Protein AF-A0A929KFB2-F1 (afdb_monomer)

Mean predicted aligned error: 8.17 Å

Structure (mmCIF, N/CA/C/O backbone):
data_AF-A0A929KFB2-F1
#
_entry.id   AF-A0A929KFB2-F1
#
loop_
_atom_site.group_PDB
_atom_site.id
_atom_site.type_symbol
_atom_site.label_atom_id
_atom_site.label_alt_id
_atom_site.label_comp_id
_atom_site.label_asym_id
_atom_site.label_entity_id
_atom_site.label_seq_id
_atom_site.pdbx_PDB_ins_code
_atom_site.Cartn_x
_atom_site.Cartn_y
_atom_site.Cartn_z
_atom_site.occupancy
_atom_site.B_iso_or_equiv
_atom_site.auth_seq_id
_atom_site.auth_comp_id
_atom_site.auth_asym_id
_atom_site.auth_atom_id
_atom_site.pdbx_PDB_model_num
ATOM 1 N N . MET A 1 1 ? -6.377 60.561 -11.397 1.00 41.75 1 MET A N 1
ATOM 2 C CA . MET A 1 1 ? -5.308 59.711 -11.957 1.00 41.75 1 MET A CA 1
ATOM 3 C C . MET A 1 1 ? -5.293 58.424 -11.146 1.00 41.75 1 MET A C 1
ATOM 5 O O . MET A 1 1 ? -5.108 58.488 -9.940 1.00 41.75 1 MET A O 1
ATOM 9 N N . LYS A 1 2 ? -5.685 57.310 -11.772 1.00 38.91 2 LYS A N 1
ATOM 10 C CA . LYS A 1 2 ? -5.924 56.010 -11.130 1.00 38.91 2 LYS A CA 1
ATOM 11 C C . LYS A 1 2 ? -4.579 55.356 -10.798 1.00 38.91 2 LYS A C 1
ATOM 13 O O . LYS A 1 2 ? -3.850 55.002 -11.717 1.00 38.91 2 LYS A O 1
ATOM 18 N N . ILE A 1 3 ? -4.260 55.197 -9.516 1.00 52.31 3 ILE A N 1
ATOM 19 C CA . ILE A 1 3 ? -3.256 54.223 -9.079 1.00 52.31 3 ILE A CA 1
ATOM 20 C C . ILE A 1 3 ? -3.970 52.873 -9.079 1.00 52.31 3 ILE A C 1
ATOM 22 O O . ILE A 1 3 ? -4.853 52.621 -8.262 1.00 52.31 3 ILE A O 1
ATOM 26 N N . TYR A 1 4 ? -3.678 52.055 -10.086 1.00 49.62 4 TYR A N 1
ATOM 27 C CA . TYR A 1 4 ? -4.126 50.672 -10.113 1.00 49.62 4 TYR A CA 1
ATOM 28 C C . TYR A 1 4 ? -3.274 49.884 -9.117 1.00 49.62 4 TYR A C 1
ATOM 30 O O . TYR A 1 4 ? -2.050 49.847 -9.216 1.00 49.62 4 TYR A O 1
ATOM 38 N N . ILE A 1 5 ? -3.954 49.290 -8.141 1.00 53.59 5 ILE A N 1
ATOM 39 C CA . ILE A 1 5 ? -3.441 48.265 -7.237 1.00 53.59 5 ILE A CA 1
ATOM 40 C C . ILE A 1 5 ? -2.947 47.099 -8.105 1.00 53.59 5 ILE A C 1
ATOM 42 O O . ILE A 1 5 ? -3.749 46.446 -8.766 1.00 53.59 5 ILE A O 1
ATOM 46 N N . LEU A 1 6 ? -1.636 46.854 -8.121 1.00 48.31 6 LEU A N 1
ATOM 47 C CA . LEU A 1 6 ? -1.025 45.670 -8.726 1.00 48.31 6 LEU A CA 1
ATOM 48 C C . LEU A 1 6 ? -0.278 44.896 -7.635 1.00 48.31 6 LEU A C 1
ATOM 50 O O . LEU A 1 6 ? 0.945 44.900 -7.571 1.00 48.31 6 LEU A O 1
ATOM 54 N N . ILE A 1 7 ? -1.030 44.277 -6.730 1.00 55.97 7 ILE A N 1
ATOM 55 C CA . ILE A 1 7 ? -0.530 43.268 -5.790 1.00 55.97 7 ILE A CA 1
ATOM 56 C C . ILE A 1 7 ? -1.604 42.174 -5.747 1.00 55.97 7 ILE A C 1
ATOM 58 O O . ILE A 1 7 ? -2.783 42.507 -5.690 1.00 55.97 7 ILE A O 1
ATOM 62 N N . LEU A 1 8 ? -1.181 40.905 -5.760 1.00 50.59 8 LEU A N 1
ATOM 63 C CA . LEU A 1 8 ? -1.961 39.651 -5.813 1.00 50.59 8 LEU A CA 1
ATOM 64 C C . LEU A 1 8 ? -2.243 39.070 -7.207 1.00 50.59 8 LEU A C 1
ATOM 66 O O . LEU A 1 8 ? -3.376 39.071 -7.663 1.00 50.59 8 LEU A O 1
ATOM 70 N N . THR A 1 9 ? -1.229 38.459 -7.826 1.00 52.59 9 THR A N 1
ATOM 71 C CA . THR A 1 9 ? -1.375 37.194 -8.590 1.00 52.59 9 THR A CA 1
ATOM 72 C C . THR A 1 9 ? -0.027 36.454 -8.665 1.00 52.59 9 THR A C 1
ATOM 74 O O . THR A 1 9 ? 0.439 36.060 -9.724 1.00 52.59 9 THR A O 1
ATOM 77 N N . LEU A 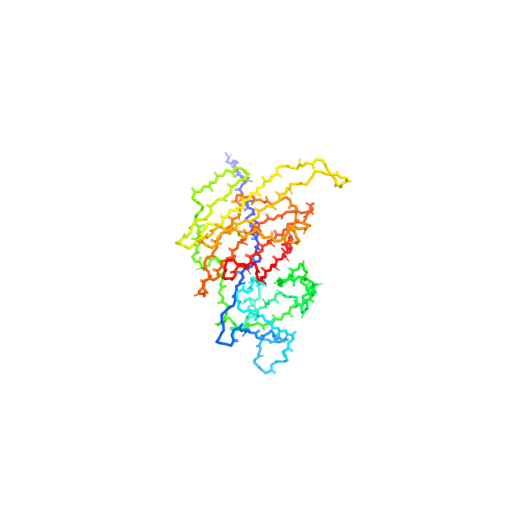1 10 ? 0.634 36.258 -7.522 1.00 49.53 10 LEU A N 1
ATOM 78 C CA . LEU A 1 10 ? 1.667 35.220 -7.377 1.00 49.53 10 LEU A CA 1
ATOM 79 C C . LEU A 1 10 ? 1.270 34.269 -6.243 1.00 49.53 10 LEU A C 1
ATOM 81 O O . LEU A 1 10 ? 2.034 33.978 -5.331 1.00 49.53 10 LEU A O 1
ATOM 85 N N . SER A 1 11 ? 0.038 33.766 -6.293 1.00 46.41 11 SER A N 1
ATOM 86 C CA . SER A 1 11 ? -0.235 32.450 -5.728 1.00 46.41 11 SER A CA 1
ATOM 87 C C . SER A 1 11 ? 0.325 31.442 -6.728 1.00 46.41 11 SER A C 1
ATOM 89 O O . SER A 1 11 ? -0.398 30.953 -7.597 1.00 46.41 11 SER A O 1
ATOM 91 N N . TRP A 1 12 ? 1.642 31.211 -6.655 1.00 42.84 12 TRP A N 1
ATOM 92 C CA . TRP A 1 12 ? 2.245 30.001 -7.198 1.00 42.84 12 TRP A CA 1
ATOM 93 C C . TRP A 1 12 ? 1.418 28.853 -6.633 1.00 42.84 12 TRP A C 1
ATOM 95 O O . TRP A 1 12 ? 1.440 28.587 -5.432 1.00 42.84 12 TRP A O 1
ATOM 105 N N . ILE A 1 13 ? 0.631 28.220 -7.495 1.00 47.56 13 ILE A N 1
ATOM 106 C CA . ILE A 1 13 ? 0.119 26.891 -7.223 1.00 47.56 13 ILE A CA 1
ATOM 107 C C . ILE A 1 13 ? 1.379 26.034 -7.219 1.00 47.56 13 ILE A C 1
ATOM 109 O O . ILE A 1 13 ? 1.842 25.593 -8.271 1.00 47.56 13 ILE A O 1
ATOM 113 N N . TYR A 1 14 ? 1.992 25.878 -6.045 1.00 42.22 14 TYR A N 1
ATOM 114 C CA . TYR A 1 14 ? 2.899 24.772 -5.809 1.00 42.22 14 TYR A CA 1
ATOM 115 C C . TYR A 1 14 ? 2.030 23.532 -5.970 1.00 42.22 14 TYR A C 1
ATOM 117 O O . TYR A 1 14 ? 1.299 23.132 -5.068 1.00 42.22 14 TYR A O 1
ATOM 125 N N . SER A 1 15 ? 2.022 23.002 -7.188 1.00 43.81 15 SER A N 1
ATOM 126 C CA . SER A 1 15 ? 1.509 21.672 -7.444 1.00 43.81 15 SER A CA 1
ATOM 127 C C . SER A 1 15 ? 2.578 20.773 -6.855 1.00 43.81 15 SER A C 1
ATOM 129 O O . SER A 1 15 ? 3.588 20.518 -7.506 1.00 43.81 15 SER A O 1
ATOM 131 N N . THR A 1 16 ? 2.435 20.398 -5.587 1.00 44.53 16 THR A N 1
ATOM 132 C CA . THR A 1 16 ? 3.240 19.319 -5.033 1.00 44.53 16 THR A CA 1
ATOM 133 C C . THR A 1 16 ? 2.935 18.095 -5.889 1.00 44.53 16 THR A C 1
ATOM 135 O O . THR A 1 16 ? 1.832 17.547 -5.877 1.00 44.53 16 THR A O 1
ATOM 138 N N . SER A 1 17 ? 3.879 17.746 -6.761 1.00 49.50 17 SER A N 1
ATOM 139 C CA . SER A 1 17 ? 3.777 16.563 -7.600 1.00 49.50 17 SER A CA 1
ATOM 140 C C . SER A 1 17 ? 4.057 15.366 -6.707 1.00 49.50 17 SER A C 1
ATOM 142 O O . SER A 1 17 ? 5.199 14.931 -6.584 1.00 49.50 17 SER A O 1
ATOM 144 N N . TYR A 1 18 ? 3.020 14.852 -6.054 1.00 55.78 18 TYR A N 1
ATOM 145 C CA . TYR A 1 18 ? 3.137 13.604 -5.315 1.00 55.78 18 TYR A CA 1
ATOM 146 C C . TYR A 1 18 ? 3.447 12.476 -6.289 1.00 55.78 18 TYR A C 1
ATOM 148 O O . TYR A 1 18 ? 2.884 12.394 -7.387 1.00 55.78 18 TYR A O 1
ATOM 156 N N . ALA A 1 19 ? 4.366 11.607 -5.887 1.00 64.19 19 ALA A N 1
ATOM 157 C CA . ALA A 1 19 ? 4.588 10.386 -6.624 1.00 64.19 19 ALA A CA 1
ATOM 158 C C . ALA A 1 19 ? 3.295 9.556 -6.610 1.00 64.19 19 ALA A C 1
ATOM 160 O O . ALA A 1 19 ? 2.561 9.537 -5.624 1.00 64.19 19 ALA A O 1
ATOM 161 N N . GLN A 1 20 ? 2.968 8.910 -7.727 1.00 85.19 20 GLN A N 1
ATOM 162 C CA . GLN A 1 20 ? 1.715 8.169 -7.819 1.00 85.19 20 GLN A CA 1
ATOM 163 C C . GLN A 1 20 ? 1.920 6.747 -7.302 1.00 85.19 20 GLN A C 1
ATOM 165 O O . GLN A 1 20 ? 2.774 6.006 -7.796 1.00 85.19 20 GLN A O 1
ATOM 170 N N . LEU A 1 21 ? 1.108 6.357 -6.318 1.00 91.06 21 LEU A N 1
ATOM 171 C CA . LEU A 1 21 ? 1.090 4.994 -5.807 1.00 91.06 21 LEU A CA 1
ATOM 172 C C . LEU A 1 21 ? 0.357 4.069 -6.777 1.00 91.06 21 LEU A C 1
ATOM 174 O O . LEU A 1 21 ? -0.805 4.294 -7.133 1.00 91.06 21 LEU A O 1
ATOM 178 N N . ILE A 1 22 ? 1.020 2.981 -7.153 1.00 93.75 22 ILE A N 1
ATOM 179 C CA . ILE A 1 22 ? 0.456 1.950 -8.020 1.00 93.75 22 ILE A CA 1
ATOM 180 C C . ILE A 1 22 ? 0.522 0.578 -7.369 1.00 93.75 22 ILE A C 1
ATOM 182 O O . ILE A 1 22 ? 1.400 0.294 -6.559 1.00 93.75 22 ILE A O 1
ATOM 186 N N . THR A 1 23 ? -0.363 -0.310 -7.801 1.00 95.62 23 THR A N 1
ATOM 187 C CA . THR A 1 23 ? -0.172 -1.755 -7.698 1.00 95.62 23 THR A CA 1
ATOM 188 C C . THR A 1 23 ? -0.257 -2.378 -9.086 1.00 95.62 23 THR A C 1
ATOM 190 O O . THR A 1 23 ? -0.604 -1.700 -10.058 1.00 95.62 23 THR A O 1
ATOM 193 N N . ILE A 1 24 ? 0.072 -3.662 -9.199 1.00 95.38 24 ILE A N 1
ATOM 194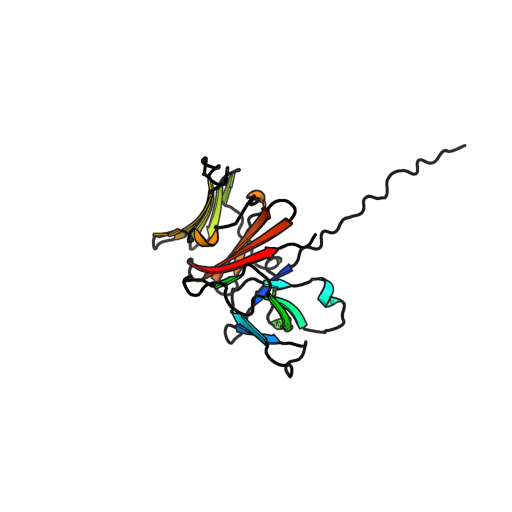 C CA . ILE A 1 24 ? 0.038 -4.379 -10.472 1.00 95.38 24 ILE A CA 1
ATOM 195 C C . ILE A 1 24 ? -0.933 -5.552 -10.437 1.00 95.38 24 ILE A C 1
ATOM 197 O O . ILE A 1 24 ? -1.100 -6.198 -9.401 1.00 95.38 24 ILE A O 1
ATOM 201 N N . TYR A 1 25 ? -1.532 -5.829 -11.595 1.00 94.94 25 TYR A N 1
ATOM 202 C CA . TYR A 1 25 ? -2.289 -7.047 -11.867 1.00 94.94 25 TYR A CA 1
ATOM 203 C C . TYR A 1 25 ? -1.798 -7.671 -13.176 1.00 94.94 25 TYR A C 1
ATOM 205 O O . TYR A 1 25 ? -1.803 -7.026 -14.227 1.00 94.94 25 TYR A O 1
ATOM 213 N N . ASP A 1 26 ? -1.366 -8.925 -13.104 1.00 93.62 26 ASP A N 1
ATOM 214 C CA . ASP A 1 26 ? -0.868 -9.708 -14.231 1.00 93.62 26 ASP A CA 1
ATOM 215 C C . ASP A 1 26 ? -1.357 -11.158 -14.107 1.00 93.62 26 ASP A C 1
ATOM 217 O O . ASP A 1 26 ? -1.551 -11.680 -13.007 1.00 93.62 26 ASP A O 1
ATOM 221 N N . ASN A 1 27 ? -1.555 -11.832 -15.237 1.00 91.56 27 ASN A N 1
ATOM 222 C CA . ASN A 1 27 ? -2.059 -13.206 -15.259 1.00 91.56 27 ASN A CA 1
ATOM 223 C C . ASN A 1 27 ? -1.114 -14.170 -14.530 1.00 91.56 27 ASN A C 1
ATOM 225 O O . ASN A 1 27 ? -1.575 -15.105 -13.878 1.00 91.56 27 ASN A O 1
ATOM 229 N N . ASP A 1 28 ? 0.188 -13.887 -14.577 1.00 91.81 28 ASP A N 1
ATOM 230 C CA . ASP A 1 28 ? 1.231 -14.701 -13.950 1.00 91.81 28 ASP A CA 1
ATOM 231 C C . ASP A 1 28 ? 1.417 -14.403 -12.449 1.00 91.81 28 ASP A C 1
ATOM 233 O O . ASP A 1 28 ? 2.255 -15.012 -11.783 1.00 91.81 28 ASP A O 1
ATOM 237 N N . GLY A 1 29 ? 0.669 -13.444 -11.890 1.00 92.12 29 GLY A N 1
ATOM 238 C CA . GLY A 1 29 ? 0.820 -13.015 -10.496 1.00 92.12 29 GLY A CA 1
ATOM 239 C C . GLY A 1 29 ? 2.027 -12.102 -10.241 1.00 92.12 29 GLY A C 1
ATOM 240 O O . GLY A 1 29 ? 2.290 -11.731 -9.093 1.00 92.12 29 GLY A O 1
ATOM 241 N N . TYR A 1 30 ? 2.762 -11.725 -11.289 1.00 94.31 30 TYR A N 1
ATOM 242 C CA . TYR A 1 30 ? 3.863 -10.769 -11.240 1.00 94.31 30 TYR A CA 1
ATOM 243 C C . TYR A 1 30 ? 4.082 -10.100 -12.600 1.00 94.31 30 TYR A C 1
ATOM 245 O O . TYR A 1 30 ? 3.709 -10.648 -13.631 1.00 94.31 30 TYR A O 1
ATOM 253 N N . THR A 1 31 ? 4.776 -8.962 -12.607 1.00 94.56 31 THR A N 1
ATOM 254 C CA . THR A 1 31 ? 5.302 -8.323 -13.819 1.00 94.56 31 THR A CA 1
ATOM 255 C C . THR A 1 31 ? 6.818 -8.164 -13.734 1.00 94.56 31 THR A C 1
ATOM 257 O O . THR A 1 31 ? 7.392 -8.005 -12.652 1.00 94.56 31 THR A O 1
ATOM 260 N N . ASN A 1 32 ? 7.488 -8.238 -14.880 1.00 94.75 32 ASN A N 1
ATOM 261 C CA . ASN A 1 32 ? 8.927 -8.023 -14.973 1.00 94.75 32 ASN A CA 1
ATOM 262 C C . ASN A 1 32 ? 9.231 -6.528 -15.080 1.00 94.75 32 ASN A C 1
ATOM 264 O O . ASN A 1 32 ? 8.666 -5.839 -15.928 1.00 94.75 32 ASN A O 1
ATOM 268 N N . VAL A 1 33 ? 10.191 -6.059 -14.286 1.00 94.19 33 VAL A N 1
ATOM 269 C CA . VAL A 1 33 ? 10.771 -4.722 -14.435 1.00 94.19 33 VAL A CA 1
ATOM 270 C C . VAL A 1 33 ? 11.918 -4.802 -15.428 1.00 94.19 33 VAL A C 1
ATOM 272 O O . VAL A 1 33 ? 12.810 -5.646 -15.297 1.00 94.19 33 VAL A O 1
ATOM 275 N N . ARG A 1 34 ? 11.898 -3.935 -16.438 1.00 94.44 34 ARG A N 1
ATOM 276 C CA . ARG A 1 34 ? 12.853 -3.955 -17.548 1.00 94.44 34 ARG A CA 1
ATOM 277 C C . ARG A 1 34 ? 13.767 -2.743 -17.539 1.00 94.44 34 ARG A C 1
ATOM 279 O O . ARG A 1 34 ? 13.380 -1.662 -17.110 1.00 94.44 34 ARG A O 1
ATOM 286 N N . LYS A 1 35 ? 14.984 -2.912 -18.055 1.00 93.62 35 LYS A N 1
ATOM 287 C CA . LYS A 1 35 ? 15.985 -1.835 -18.110 1.00 93.62 35 LYS A CA 1
ATOM 288 C C . LYS A 1 35 ? 15.592 -0.693 -19.058 1.00 93.62 35 LYS A C 1
ATOM 290 O O . LYS A 1 35 ? 15.978 0.448 -18.836 1.00 93.62 35 LYS A O 1
ATOM 295 N N . LYS A 1 36 ? 14.858 -1.002 -20.129 1.00 92.88 36 LYS A N 1
ATOM 296 C CA . LYS A 1 36 ? 14.327 -0.058 -21.127 1.00 92.88 36 LYS A CA 1
ATOM 297 C C . LYS A 1 36 ? 12.831 -0.336 -21.356 1.00 92.88 36 LYS A C 1
ATOM 299 O O . LYS A 1 36 ? 12.414 -1.474 -21.126 1.00 92.88 36 LYS A O 1
ATOM 304 N N . PRO A 1 37 ? 12.046 0.641 -21.851 1.00 92.12 37 PRO A N 1
ATOM 305 C CA . PRO A 1 37 ? 10.613 0.500 -22.142 1.00 92.12 37 PRO A CA 1
ATOM 306 C C . PRO A 1 37 ? 10.360 -0.364 -23.394 1.00 92.12 37 PRO A C 1
ATOM 308 O O . PRO A 1 37 ? 9.896 0.104 -24.428 1.00 92.12 37 PRO A O 1
ATOM 311 N N . SER A 1 38 ? 10.750 -1.638 -23.339 1.00 92.50 38 SER A N 1
ATOM 312 C CA . SER A 1 38 ? 10.612 -2.599 -24.435 1.00 92.50 38 SER A CA 1
ATOM 313 C C . SER A 1 38 ? 10.598 -4.029 -23.907 1.00 92.50 38 SER A C 1
ATOM 315 O O . SER A 1 38 ? 11.355 -4.365 -22.996 1.00 92.50 38 SER A O 1
ATOM 317 N N . ILE A 1 39 ? 9.784 -4.895 -24.518 1.00 92.25 39 ILE A N 1
ATOM 318 C CA . ILE A 1 39 ? 9.674 -6.314 -24.151 1.00 92.25 39 ILE A CA 1
ATOM 319 C C . ILE A 1 39 ? 10.946 -7.123 -24.455 1.00 92.25 39 ILE A C 1
ATOM 321 O O . ILE A 1 39 ? 11.200 -8.128 -23.796 1.00 92.25 39 ILE A O 1
ATOM 325 N N . GLU A 1 40 ? 11.787 -6.639 -25.369 1.00 94.94 40 GLU A N 1
ATOM 326 C CA . GLU A 1 40 ? 13.087 -7.241 -25.701 1.00 94.94 40 GLU A CA 1
ATOM 327 C C . GLU A 1 40 ? 14.196 -6.810 -24.726 1.00 94.94 40 GLU A C 1
ATOM 329 O O . GLU A 1 40 ? 15.323 -7.301 -24.769 1.00 94.94 40 GLU A O 1
ATOM 334 N N . SER A 1 41 ? 13.909 -5.859 -23.831 1.00 95.62 41 SER A N 1
ATOM 335 C CA . SER A 1 41 ? 14.895 -5.365 -22.876 1.00 95.62 41 SER A CA 1
ATOM 336 C C . SER A 1 41 ? 15.138 -6.350 -21.735 1.00 95.62 41 SER A C 1
ATOM 338 O O . SER A 1 41 ? 14.215 -7.011 -21.252 1.00 95.62 41 SER A O 1
ATOM 340 N N . THR A 1 42 ? 16.381 -6.379 -21.248 1.00 96.69 42 THR A N 1
ATOM 341 C CA . THR A 1 42 ? 16.805 -7.143 -20.072 1.00 96.69 42 THR A CA 1
ATOM 342 C C . THR A 1 42 ? 15.875 -6.915 -18.881 1.00 96.69 42 THR A C 1
ATOM 344 O O . THR A 1 42 ? 15.561 -5.775 -18.526 1.00 96.69 42 THR A O 1
ATOM 347 N N . ILE A 1 43 ? 15.475 -8.016 -18.248 1.00 95.19 43 ILE A N 1
ATOM 348 C CA . ILE A 1 43 ? 14.733 -8.019 -16.988 1.00 95.19 43 ILE A CA 1
ATOM 349 C C . ILE A 1 43 ? 15.724 -7.735 -15.857 1.00 95.19 43 ILE A C 1
ATOM 351 O O . ILE A 1 43 ? 16.729 -8.431 -15.731 1.00 95.19 43 ILE A O 1
ATOM 355 N N . ILE A 1 44 ? 15.439 -6.715 -15.054 1.00 93.06 44 ILE A N 1
ATOM 356 C CA . ILE A 1 44 ? 16.273 -6.270 -13.924 1.00 93.06 44 ILE A CA 1
ATOM 357 C C . ILE A 1 44 ? 15.561 -6.424 -12.577 1.00 93.06 44 ILE A C 1
ATOM 359 O O . ILE A 1 44 ? 16.132 -6.134 -11.535 1.00 93.06 44 ILE A O 1
ATOM 363 N N . GLY A 1 45 ? 14.303 -6.862 -12.587 1.00 91.50 45 GLY A N 1
ATOM 364 C CA . GLY A 1 45 ? 13.518 -7.029 -11.377 1.00 91.50 45 GLY A CA 1
ATOM 365 C C . GLY A 1 45 ? 12.161 -7.658 -11.641 1.00 91.50 45 GLY A C 1
ATOM 366 O O . GLY A 1 45 ? 11.770 -7.896 -12.787 1.00 91.50 45 GLY A O 1
ATOM 367 N N . LYS A 1 46 ? 11.433 -7.916 -10.559 1.00 91.12 46 LYS A N 1
ATOM 368 C CA . LYS A 1 46 ? 10.085 -8.477 -10.580 1.00 91.12 46 LYS A CA 1
ATOM 369 C C . LYS A 1 46 ? 9.242 -7.805 -9.506 1.00 91.12 46 LYS A C 1
ATOM 371 O O . LYS A 1 46 ? 9.704 -7.650 -8.381 1.00 91.12 46 LYS A O 1
ATOM 376 N N . VAL A 1 47 ? 8.009 -7.466 -9.856 1.00 91.50 47 VAL A N 1
ATOM 377 C CA . VAL A 1 47 ? 7.005 -6.917 -8.938 1.00 91.50 47 VAL A CA 1
ATOM 378 C C . VAL A 1 47 ? 5.856 -7.899 -8.884 1.00 91.50 47 VAL A C 1
ATOM 380 O O . VAL A 1 47 ? 5.344 -8.293 -9.930 1.00 91.50 47 VAL A O 1
ATOM 383 N N . ILE A 1 48 ? 5.463 -8.311 -7.685 1.00 92.12 48 ILE A N 1
ATOM 384 C CA . ILE A 1 48 ? 4.364 -9.260 -7.505 1.00 92.12 48 ILE A CA 1
ATOM 385 C C . ILE A 1 48 ? 3.036 -8.534 -7.291 1.00 92.12 48 ILE A C 1
ATOM 387 O O . ILE A 1 48 ? 3.000 -7.399 -6.814 1.00 92.12 48 ILE A O 1
ATOM 391 N N . GLU A 1 49 ? 1.934 -9.185 -7.654 1.00 93.50 49 GLU A N 1
ATOM 392 C CA . GLU A 1 49 ? 0.597 -8.615 -7.482 1.00 93.50 49 GLU A CA 1
ATOM 393 C C . GLU A 1 49 ? 0.304 -8.235 -6.030 1.00 93.50 49 GLU A C 1
ATOM 395 O O . GLU A 1 49 ? 0.652 -8.958 -5.092 1.00 93.50 49 GLU A O 1
ATOM 400 N N . GLY A 1 50 ? -0.376 -7.101 -5.864 1.00 91.06 50 GLY A N 1
ATOM 401 C CA . GLY A 1 50 ? -0.695 -6.530 -4.561 1.00 91.06 50 GLY A CA 1
ATOM 402 C C . GLY A 1 50 ? 0.459 -5.756 -3.923 1.00 91.06 50 GLY A C 1
ATOM 403 O O . GLY A 1 50 ? 0.271 -5.168 -2.865 1.00 91.06 50 GLY A O 1
ATOM 404 N N . GLN A 1 51 ? 1.659 -5.738 -4.511 1.00 92.81 51 GLN A N 1
ATOM 405 C CA . GLN A 1 51 ? 2.724 -4.874 -4.007 1.00 92.81 51 GLN A CA 1
ATOM 406 C C . GLN A 1 51 ? 2.402 -3.435 -4.413 1.00 92.81 51 GLN A C 1
ATOM 408 O O . GLN A 1 51 ? 1.904 -3.209 -5.519 1.00 92.81 51 GLN A O 1
ATOM 413 N N . VAL A 1 52 ? 2.677 -2.475 -3.530 1.00 93.88 52 VAL A N 1
ATOM 414 C CA . VAL A 1 52 ? 2.556 -1.046 -3.838 1.00 93.88 52 VAL A CA 1
ATOM 415 C C . VAL A 1 52 ? 3.925 -0.461 -4.163 1.00 93.88 52 VAL A C 1
ATOM 417 O O . VAL A 1 52 ? 4.903 -0.741 -3.466 1.00 93.88 52 VAL A O 1
ATOM 420 N N . LEU A 1 53 ? 3.989 0.328 -5.234 1.00 90.94 53 LEU A N 1
ATOM 421 C CA . LEU A 1 53 ? 5.191 0.986 -5.748 1.00 90.94 53 LEU A CA 1
ATOM 422 C C . LEU A 1 53 ? 4.920 2.446 -6.092 1.00 90.94 53 LEU A C 1
ATOM 424 O O . LEU A 1 53 ? 3.768 2.860 -6.210 1.00 90.94 53 LEU A O 1
ATOM 428 N N . SER A 1 54 ? 6.008 3.190 -6.295 1.00 87.75 54 SER A N 1
ATOM 429 C CA . SER A 1 54 ? 5.981 4.585 -6.727 1.00 87.75 54 SER A CA 1
ATOM 430 C C . SER A 1 54 ? 6.259 4.647 -8.217 1.00 87.75 54 SER A C 1
ATOM 432 O O . SER A 1 54 ? 7.159 3.944 -8.697 1.00 87.75 54 SER A O 1
ATOM 434 N N . ILE A 1 55 ? 5.557 5.526 -8.922 1.00 85.94 55 ILE A N 1
ATOM 435 C CA . ILE A 1 55 ? 5.935 5.942 -10.272 1.00 85.94 55 ILE A CA 1
ATOM 436 C C . ILE A 1 55 ? 6.165 7.446 -10.327 1.00 85.94 55 ILE A C 1
ATOM 438 O O . ILE A 1 55 ? 5.521 8.208 -9.598 1.00 85.94 55 ILE A O 1
ATOM 442 N N . SER A 1 56 ? 7.052 7.870 -11.227 1.00 70.50 56 SER A N 1
ATOM 443 C CA . SER A 1 56 ? 7.206 9.287 -11.531 1.00 70.50 56 SER A CA 1
ATOM 444 C C . SER A 1 56 ? 6.088 9.736 -12.474 1.00 70.50 56 SER A C 1
ATOM 446 O O . SER A 1 56 ? 5.976 9.176 -13.569 1.00 70.50 56 SER A O 1
ATOM 448 N N . PRO A 1 57 ? 5.289 10.757 -12.122 1.00 60.34 57 PRO A N 1
ATOM 449 C CA . PRO A 1 57 ? 4.309 11.324 -13.045 1.00 60.34 57 PRO A CA 1
ATOM 450 C C . PRO A 1 57 ? 4.967 12.004 -14.261 1.00 60.34 57 PRO A C 1
ATOM 452 O O . PRO A 1 57 ? 4.346 12.087 -15.316 1.00 60.34 57 PRO A O 1
ATOM 455 N N . SER A 1 58 ? 6.232 12.434 -14.157 1.00 60.72 58 SER A N 1
ATOM 456 C CA . SER A 1 58 ? 6.967 13.094 -15.250 1.00 60.72 58 SER A CA 1
ATOM 457 C C . SER A 1 58 ? 7.442 12.148 -16.360 1.00 60.72 58 SER A C 1
ATOM 459 O O . SER A 1 58 ? 7.778 12.599 -17.453 1.00 60.72 58 SER A O 1
ATOM 461 N N . ASP A 1 59 ? 7.451 10.831 -16.132 1.00 58.69 59 ASP A N 1
ATOM 462 C CA . ASP A 1 59 ? 7.943 9.869 -17.129 1.00 58.69 59 ASP A CA 1
ATOM 463 C C . ASP A 1 59 ? 6.941 9.584 -18.258 1.00 58.69 59 ASP A C 1
ATOM 465 O O . ASP A 1 59 ? 7.300 8.985 -19.279 1.00 58.69 59 ASP A O 1
ATOM 469 N N . ASP A 1 60 ? 5.712 10.082 -18.121 1.00 54.41 60 ASP A N 1
ATOM 470 C CA . ASP A 1 60 ? 4.700 10.073 -19.175 1.00 54.41 60 ASP A CA 1
ATOM 471 C C . ASP A 1 60 ? 5.009 11.082 -20.297 1.00 54.41 60 ASP A C 1
ATOM 473 O O . ASP A 1 60 ? 4.536 10.914 -21.423 1.00 54.41 60 ASP A O 1
ATOM 477 N N . GLU A 1 61 ? 5.862 12.079 -20.035 1.00 51.84 61 GLU A N 1
ATOM 478 C CA . GLU A 1 61 ? 6.180 13.166 -20.972 1.00 51.84 61 GLU A CA 1
ATOM 479 C C . GLU A 1 61 ? 7.251 12.785 -22.017 1.00 51.84 61 GLU A C 1
ATOM 481 O O . GLU A 1 61 ? 7.352 13.417 -23.067 1.00 51.84 61 GLU A O 1
ATOM 486 N N . ASN A 1 62 ? 8.006 11.699 -21.800 1.00 55.56 62 ASN A N 1
ATOM 487 C CA . ASN A 1 62 ? 9.146 11.301 -22.645 1.00 55.56 62 ASN A CA 1
ATOM 488 C C . ASN A 1 62 ? 8.788 10.423 -23.867 1.00 55.56 62 ASN A C 1
ATOM 490 O O . ASN A 1 62 ? 9.669 9.825 -24.485 1.00 55.56 62 ASN A O 1
ATOM 494 N N . GLY A 1 63 ? 7.508 10.304 -24.234 1.00 58.16 63 GLY A N 1
ATOM 495 C CA . GLY A 1 63 ? 7.091 9.609 -25.465 1.00 58.16 63 GLY A CA 1
ATOM 496 C C . GLY A 1 63 ? 7.175 8.074 -25.429 1.00 58.16 63 GLY A C 1
ATOM 497 O O . GLY A 1 63 ? 6.991 7.424 -26.459 1.00 58.16 63 GLY A O 1
ATOM 498 N N . ASN A 1 64 ? 7.399 7.469 -24.257 1.00 65.69 64 ASN A N 1
ATOM 499 C CA . ASN A 1 64 ? 7.369 6.014 -24.073 1.00 65.69 64 ASN A CA 1
ATOM 500 C C . ASN A 1 64 ? 5.921 5.501 -24.015 1.00 65.69 64 ASN A C 1
ATOM 502 O O . ASN A 1 64 ? 5.399 5.159 -22.952 1.00 65.69 64 ASN A O 1
ATOM 506 N N . LEU A 1 65 ? 5.260 5.461 -25.176 1.00 74.19 65 LEU A N 1
ATOM 507 C CA . LEU A 1 65 ? 3.877 5.003 -25.315 1.00 74.19 65 LEU A CA 1
ATOM 508 C C . LEU A 1 65 ? 3.714 3.601 -24.696 1.00 74.19 65 LEU A C 1
ATOM 510 O O . LEU A 1 65 ? 4.225 2.609 -25.213 1.00 74.19 65 LEU A O 1
ATOM 514 N N . GLY A 1 66 ? 3.013 3.528 -23.563 1.00 88.12 66 GLY A N 1
ATOM 515 C CA . GLY A 1 66 ? 2.654 2.273 -22.898 1.00 88.12 66 GLY A CA 1
ATOM 516 C C . GLY A 1 66 ? 3.593 1.786 -21.791 1.00 88.12 66 GLY A C 1
ATOM 517 O O . GLY A 1 66 ? 3.304 0.744 -21.213 1.00 88.12 66 GLY A O 1
ATOM 518 N N . TRP A 1 67 ? 4.658 2.508 -21.431 1.00 91.25 67 TRP A N 1
ATOM 519 C CA . TRP A 1 67 ? 5.548 2.120 -20.324 1.00 91.25 67 TRP A CA 1
ATOM 520 C C . TRP A 1 67 ? 5.620 3.205 -19.253 1.00 91.25 67 TRP A C 1
ATOM 522 O O . TRP A 1 67 ? 5.589 4.385 -19.577 1.00 91.25 67 TRP A O 1
ATOM 532 N N . SER A 1 68 ? 5.748 2.799 -17.991 1.00 90.69 68 SER A N 1
ATOM 533 C CA . SER A 1 68 ? 5.983 3.705 -16.861 1.00 90.69 68 SER A CA 1
ATOM 534 C C . SER A 1 68 ? 7.274 3.332 -16.158 1.00 90.69 68 SER A C 1
ATOM 536 O O . SER A 1 68 ? 7.559 2.142 -15.975 1.00 90.69 68 SER A O 1
ATOM 538 N N . ASN A 1 69 ? 8.037 4.347 -15.756 1.00 90.06 69 ASN A N 1
ATOM 539 C CA . ASN A 1 69 ? 9.152 4.150 -14.847 1.00 90.06 69 ASN A CA 1
ATOM 540 C C . ASN A 1 69 ? 8.617 3.828 -13.449 1.00 90.06 69 ASN A C 1
ATOM 542 O O . ASN A 1 69 ? 7.678 4.464 -12.972 1.00 90.06 69 ASN A O 1
ATOM 546 N N . VAL A 1 70 ? 9.211 2.833 -12.807 1.00 89.69 70 VAL A N 1
ATOM 547 C CA . VAL A 1 70 ? 8.884 2.430 -11.446 1.00 89.69 70 VAL A CA 1
ATOM 548 C C . VAL A 1 70 ? 10.136 2.460 -10.602 1.00 89.69 70 VAL A C 1
ATOM 550 O O . VAL A 1 70 ? 11.195 1.974 -11.011 1.00 89.69 70 VAL A O 1
ATOM 553 N N . TRP A 1 71 ? 9.979 2.963 -9.388 1.00 87.94 71 TRP A N 1
ATOM 554 C CA . TRP A 1 71 ? 10.977 2.853 -8.344 1.00 87.94 71 TRP A CA 1
ATOM 555 C C . TRP A 1 71 ? 10.670 1.637 -7.487 1.00 87.94 71 TRP A C 1
ATOM 557 O O . TRP A 1 71 ? 9.566 1.487 -6.960 1.00 87.94 71 TRP A O 1
ATOM 567 N N . PHE A 1 72 ? 11.647 0.744 -7.371 1.00 83.75 72 PHE A N 1
ATOM 568 C CA . PHE A 1 72 ? 11.476 -0.512 -6.658 1.00 83.75 72 PHE A CA 1
ATOM 569 C C . PHE A 1 72 ? 12.767 -0.920 -5.948 1.00 83.75 72 PHE A C 1
ATOM 571 O O . PHE A 1 72 ? 13.848 -0.360 -6.158 1.00 83.75 72 PHE A O 1
ATOM 578 N N . GLN A 1 73 ? 12.641 -1.918 -5.085 1.00 78.06 73 GLN A N 1
ATOM 579 C CA . GLN A 1 73 ? 13.773 -2.524 -4.411 1.00 78.06 73 GLN A CA 1
ATOM 580 C C . GLN A 1 73 ? 14.161 -3.817 -5.131 1.00 78.06 73 GLN A C 1
ATOM 582 O O . GLN A 1 73 ? 13.340 -4.719 -5.288 1.00 78.06 73 GLN A O 1
ATOM 587 N N . GLU A 1 74 ? 15.418 -3.924 -5.562 1.00 69.75 74 GLU A N 1
ATOM 588 C CA . GLU A 1 74 ? 15.901 -5.101 -6.304 1.00 69.75 74 GLU A CA 1
ATOM 589 C C . GLU A 1 74 ? 15.954 -6.359 -5.416 1.00 69.75 74 GLU A C 1
ATOM 591 O O . GLU A 1 74 ? 15.765 -7.480 -5.889 1.00 69.75 74 GLU A O 1
ATOM 596 N N . LYS A 1 75 ? 16.188 -6.178 -4.110 1.00 69.06 75 LYS A N 1
ATOM 597 C CA . LYS A 1 75 ? 16.258 -7.254 -3.113 1.00 69.06 75 LYS A CA 1
ATOM 598 C C . LYS A 1 75 ? 15.546 -6.830 -1.827 1.00 69.06 75 LYS A C 1
ATOM 600 O O . LYS A 1 75 ? 15.876 -5.757 -1.332 1.00 69.06 75 LYS A O 1
ATOM 605 N N . PRO A 1 76 ? 14.644 -7.648 -1.253 1.00 63.03 76 PRO A N 1
ATOM 606 C CA . PRO A 1 76 ? 13.994 -7.334 0.020 1.00 63.03 76 PRO A CA 1
ATOM 607 C C . PRO A 1 76 ? 15.037 -7.127 1.126 1.00 63.03 76 PRO A C 1
ATOM 609 O O . PRO A 1 76 ? 16.039 -7.846 1.155 1.00 63.03 76 PRO A O 1
ATOM 612 N N . LEU A 1 77 ? 14.800 -6.164 2.025 1.00 59.16 77 LEU A N 1
ATOM 613 C CA . LEU A 1 77 ? 15.801 -5.734 3.013 1.00 59.16 77 LEU A CA 1
ATOM 614 C C . LEU A 1 77 ? 16.091 -6.786 4.103 1.00 59.16 77 LEU A C 1
ATOM 616 O O . LEU A 1 77 ? 17.164 -6.752 4.696 1.00 59.16 77 LEU A O 1
ATOM 620 N N . ASP A 1 78 ? 15.181 -7.736 4.347 1.00 63.00 78 ASP A N 1
ATOM 621 C CA . ASP A 1 78 ? 15.334 -8.700 5.440 1.00 63.00 78 ASP A CA 1
ATOM 622 C C . ASP A 1 78 ? 14.653 -10.051 5.141 1.00 63.00 78 ASP A C 1
ATOM 624 O O . ASP A 1 78 ? 13.466 -10.114 4.820 1.00 63.00 78 ASP A O 1
ATOM 628 N N . LYS A 1 79 ? 15.415 -11.148 5.250 1.00 61.41 79 LYS A N 1
ATOM 629 C CA . LYS A 1 79 ? 14.930 -12.530 5.062 1.00 61.41 79 LYS A CA 1
ATOM 630 C C . LYS A 1 79 ? 14.217 -13.089 6.298 1.00 61.41 79 LYS A C 1
ATOM 632 O O . LYS A 1 79 ? 13.608 -14.152 6.204 1.00 61.41 79 LYS A O 1
ATOM 637 N N . HIS A 1 80 ? 14.329 -12.419 7.442 1.00 66.31 80 HIS A N 1
ATOM 638 C CA . HIS A 1 80 ? 13.710 -12.822 8.702 1.00 66.31 80 HIS A CA 1
ATOM 639 C C . HIS A 1 80 ? 12.274 -12.308 8.842 1.00 66.31 80 HIS A C 1
ATOM 641 O O . HIS A 1 80 ? 11.531 -12.789 9.695 1.00 66.31 80 HIS A O 1
ATOM 647 N N . LEU A 1 81 ? 11.852 -11.381 7.977 1.00 73.00 81 LEU A N 1
ATOM 648 C CA . LEU A 1 81 ? 10.474 -10.916 7.929 1.00 73.00 81 LEU A CA 1
ATOM 649 C C . LEU A 1 81 ? 9.588 -11.914 7.180 1.00 73.00 81 LEU A C 1
ATOM 651 O O . LEU A 1 81 ? 9.922 -12.413 6.107 1.00 73.00 81 LEU A O 1
ATOM 655 N N . HIS A 1 82 ? 8.390 -12.147 7.712 1.00 81.06 82 HIS A N 1
ATOM 656 C CA . HIS A 1 82 ? 7.358 -12.951 7.049 1.00 81.06 82 HIS A CA 1
ATOM 657 C C . HIS A 1 82 ? 6.584 -12.171 5.961 1.00 81.06 82 HIS A C 1
ATOM 659 O O . HIS A 1 82 ? 5.549 -12.640 5.491 1.00 81.06 82 HIS A O 1
ATOM 665 N N . TYR A 1 83 ? 7.060 -10.981 5.581 1.00 84.31 83 TYR A N 1
ATOM 666 C CA . TYR A 1 83 ? 6.484 -10.097 4.566 1.00 84.31 83 TYR A CA 1
ATOM 667 C C . TYR A 1 83 ? 7.595 -9.345 3.816 1.00 84.31 83 TYR A C 1
ATOM 669 O O . TYR A 1 83 ? 8.709 -9.198 4.316 1.00 84.31 83 TYR A O 1
ATOM 677 N N . LEU A 1 84 ? 7.296 -8.851 2.613 1.00 83.62 84 LEU A N 1
ATOM 678 C CA . LEU A 1 84 ? 8.237 -8.058 1.817 1.00 83.62 84 LEU A CA 1
ATOM 679 C C . LEU A 1 84 ? 8.299 -6.622 2.342 1.00 83.62 84 LEU A C 1
ATOM 681 O O . LEU A 1 84 ? 7.281 -5.937 2.345 1.00 83.62 84 LEU A O 1
ATOM 685 N N . LYS A 1 85 ? 9.475 -6.143 2.745 1.00 85.75 85 LYS A N 1
ATOM 686 C CA . LYS A 1 85 ? 9.666 -4.767 3.220 1.00 85.75 85 LYS A CA 1
ATOM 687 C C . LYS A 1 85 ? 10.595 -3.996 2.287 1.00 85.75 85 LYS A C 1
ATOM 689 O O . LYS A 1 85 ? 11.726 -4.431 2.079 1.00 85.75 85 LYS A O 1
ATOM 694 N N . SER A 1 86 ? 10.110 -2.865 1.773 1.00 83.00 86 SER A N 1
ATOM 695 C CA . SER A 1 86 ? 10.829 -1.954 0.879 1.00 83.00 86 SER A CA 1
ATOM 696 C C . SER A 1 86 ? 10.878 -0.546 1.459 1.00 83.00 86 SER A C 1
ATOM 698 O O . SER A 1 86 ? 9.919 0.199 1.322 1.00 83.00 86 SER A O 1
ATOM 700 N N . GLU A 1 87 ? 11.994 -0.169 2.082 1.00 76.62 87 GLU A N 1
ATOM 701 C CA . GLU A 1 87 ? 12.174 1.163 2.700 1.00 76.62 87 GLU A CA 1
ATOM 702 C C . GLU A 1 87 ? 13.108 2.088 1.921 1.00 76.62 87 GLU A C 1
ATOM 704 O O . GLU A 1 87 ? 13.209 3.276 2.213 1.00 76.62 87 GLU A O 1
ATOM 709 N N . ARG A 1 88 ? 13.834 1.540 0.944 1.00 72.31 88 ARG A N 1
ATOM 710 C CA . ARG A 1 88 ? 14.766 2.292 0.110 1.00 72.31 88 ARG A CA 1
ATOM 711 C C . ARG A 1 88 ? 14.589 1.872 -1.332 1.00 72.31 88 ARG A C 1
ATOM 713 O O . ARG A 1 88 ? 14.697 0.691 -1.661 1.00 72.31 88 ARG A O 1
ATOM 720 N N . VAL A 1 89 ? 14.355 2.856 -2.188 1.00 72.12 89 VAL A N 1
ATOM 721 C CA . VAL A 1 89 ? 14.442 2.673 -3.631 1.00 72.12 89 VAL A CA 1
ATOM 722 C C . VAL A 1 89 ? 15.910 2.437 -3.966 1.00 72.12 89 VAL A C 1
ATOM 724 O O . VAL A 1 89 ? 16.745 3.315 -3.764 1.00 72.12 89 VAL A O 1
ATOM 727 N N . THR A 1 90 ? 16.238 1.242 -4.451 1.00 74.56 90 THR A N 1
ATOM 728 C CA . THR A 1 90 ? 17.611 0.907 -4.869 1.00 74.56 90 THR A CA 1
ATOM 729 C C . THR A 1 90 ? 17.748 0.811 -6.381 1.00 74.56 90 THR A C 1
ATOM 731 O O . THR A 1 90 ? 18.866 0.742 -6.884 1.00 74.56 90 THR A O 1
ATOM 734 N N . ALA A 1 91 ? 16.630 0.765 -7.106 1.00 84.06 91 ALA A N 1
ATOM 735 C CA . ALA A 1 91 ? 16.611 0.631 -8.550 1.00 84.06 91 ALA A CA 1
ATOM 736 C C . ALA A 1 91 ? 15.399 1.342 -9.163 1.00 84.06 91 ALA A C 1
ATOM 738 O O . ALA A 1 91 ? 14.351 1.507 -8.533 1.00 84.06 91 ALA A O 1
ATOM 739 N N . SER A 1 92 ? 15.543 1.716 -10.431 1.00 89.06 92 SER A N 1
ATOM 740 C CA . SER A 1 92 ? 14.437 2.121 -11.288 1.00 89.06 92 SER A CA 1
ATOM 741 C C . SER A 1 92 ? 14.442 1.316 -12.583 1.00 89.06 92 SER A C 1
ATOM 743 O O . SER A 1 92 ? 15.473 0.798 -13.023 1.00 89.06 92 SER A O 1
ATOM 745 N N . GLY A 1 93 ? 13.270 1.173 -13.186 1.00 91.69 93 GLY A N 1
ATOM 746 C CA . GLY A 1 93 ? 13.099 0.475 -14.454 1.00 91.69 93 GLY A CA 1
ATOM 747 C C . GLY A 1 93 ? 11.697 0.662 -14.999 1.00 91.69 93 GLY A C 1
ATOM 748 O O . GLY A 1 93 ? 10.952 1.490 -14.500 1.00 91.69 93 GLY A O 1
ATOM 749 N N . TYR A 1 94 ? 11.327 -0.102 -16.019 1.00 93.00 94 TYR A N 1
ATOM 750 C CA . TYR A 1 94 ? 10.083 0.099 -16.754 1.00 93.00 94 TYR A CA 1
ATOM 751 C C . TYR A 1 94 ? 9.160 -1.109 -16.641 1.00 93.00 94 TYR A C 1
ATOM 753 O O . TYR A 1 94 ? 9.593 -2.248 -16.843 1.00 93.00 94 TYR A O 1
ATOM 761 N N . ILE A 1 95 ? 7.878 -0.849 -16.389 1.00 94.00 95 ILE A N 1
ATOM 762 C CA . ILE A 1 95 ? 6.793 -1.828 -16.537 1.00 94.00 95 ILE A CA 1
ATOM 763 C C . ILE A 1 95 ? 5.776 -1.317 -17.554 1.00 94.00 95 ILE A C 1
ATOM 765 O O . ILE A 1 95 ? 5.632 -0.112 -17.763 1.00 94.00 95 ILE A O 1
ATOM 769 N N . HIS A 1 96 ? 5.064 -2.235 -18.199 1.00 93.69 96 HIS A N 1
ATOM 770 C CA . HIS A 1 96 ? 4.034 -1.865 -19.161 1.00 93.69 96 HIS A CA 1
AT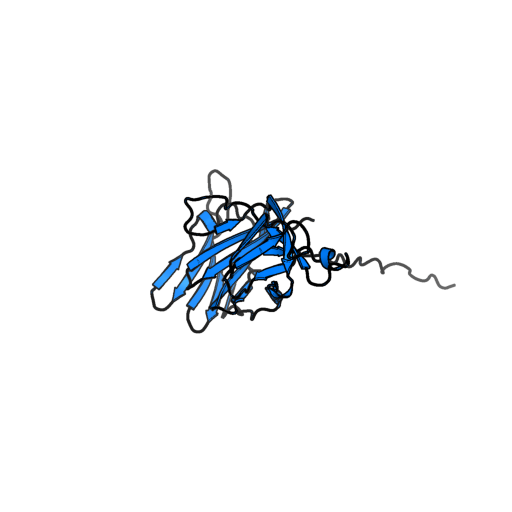OM 771 C C . HIS A 1 96 ? 2.772 -1.366 -18.435 1.00 93.69 96 HIS A C 1
ATOM 773 O O . HIS A 1 96 ? 2.270 -2.032 -17.525 1.00 93.69 96 HIS A O 1
ATOM 779 N N . LYS A 1 97 ? 2.221 -0.227 -18.868 1.00 91.75 97 LYS A N 1
ATOM 780 C CA . LYS A 1 97 ? 1.064 0.460 -18.264 1.00 91.75 97 LYS A CA 1
ATOM 781 C C . LYS A 1 97 ? -0.180 -0.414 -18.180 1.00 91.75 97 LYS A C 1
ATOM 783 O O . LYS A 1 97 ? -0.949 -0.288 -17.239 1.00 91.75 97 LYS A O 1
ATOM 788 N N . SER A 1 98 ? -0.351 -1.371 -19.096 1.00 93.06 98 SER A N 1
ATOM 789 C CA . SER A 1 98 ? -1.480 -2.316 -19.043 1.00 93.06 98 SER A CA 1
ATOM 790 C C . SER A 1 98 ? -1.478 -3.238 -17.815 1.00 93.06 98 SER A C 1
ATOM 792 O O . SER A 1 98 ? -2.414 -4.016 -17.654 1.00 93.06 98 SER A O 1
ATOM 794 N N . ARG A 1 99 ? -0.410 -3.236 -17.007 1.00 95.00 99 ARG A N 1
ATOM 795 C CA . ARG A 1 99 ? -0.325 -3.973 -15.737 1.00 95.00 99 ARG A CA 1
ATOM 796 C C . ARG A 1 99 ? -0.622 -3.103 -14.527 1.00 95.00 99 ARG A C 1
ATOM 798 O O . ARG A 1 99 ? -0.841 -3.647 -13.451 1.00 95.00 99 ARG A O 1
ATOM 805 N N . ILE A 1 100 ? -0.610 -1.784 -14.693 1.00 93.50 100 ILE A N 1
ATOM 806 C CA . ILE A 1 100 ? -0.718 -0.812 -13.612 1.00 93.50 100 ILE A CA 1
ATOM 807 C C . ILE A 1 100 ? -2.181 -0.633 -13.212 1.00 93.50 100 ILE A C 1
ATOM 809 O O . ILE A 1 100 ? -3.084 -0.594 -14.044 1.00 93.50 100 ILE A O 1
ATOM 813 N N . SER A 1 101 ? -2.402 -0.508 -11.910 1.00 94.56 101 SER A N 1
ATOM 814 C CA . SER A 1 101 ? -3.624 0.027 -11.332 1.00 94.56 101 SER A CA 1
ATOM 815 C C . SER A 1 101 ? -3.227 1.100 -10.331 1.00 94.56 101 SER A C 1
ATOM 817 O O . SER A 1 101 ? -2.538 0.801 -9.353 1.00 94.56 101 SER A O 1
ATOM 819 N N . TYR A 1 102 ? -3.663 2.332 -10.564 1.00 93.62 102 TYR A N 1
ATOM 820 C CA . TYR A 1 102 ? -3.441 3.429 -9.631 1.00 93.62 102 TYR A CA 1
A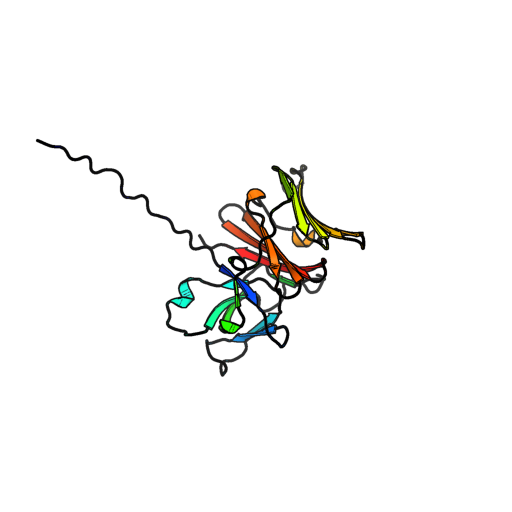TOM 821 C C . TYR A 1 102 ? -4.216 3.181 -8.344 1.00 93.62 102 TYR A C 1
ATOM 823 O O . TYR A 1 102 ? -5.382 2.785 -8.391 1.00 93.62 102 TYR A O 1
ATOM 831 N N . LEU A 1 103 ? -3.584 3.405 -7.189 1.00 94.62 103 LEU A N 1
ATOM 832 C CA . LEU A 1 103 ? -4.266 3.239 -5.903 1.00 94.62 103 LEU A CA 1
ATOM 833 C C . LEU A 1 103 ? -5.416 4.233 -5.754 1.00 94.62 103 LEU A C 1
ATOM 835 O O . LEU A 1 103 ? -6.469 3.860 -5.251 1.00 94.62 103 LEU A O 1
ATOM 839 N N . SER A 1 104 ? -5.244 5.455 -6.259 1.00 92.19 104 SER A N 1
ATOM 840 C CA . SER A 1 104 ? -6.268 6.505 -6.263 1.00 92.19 104 SER A CA 1
ATOM 841 C C . SER A 1 104 ? -7.522 6.156 -7.073 1.00 92.19 104 SER A C 1
ATOM 843 O O . SER A 1 104 ? -8.565 6.767 -6.863 1.00 92.19 104 SER A O 1
ATOM 845 N N . GLU A 1 105 ? -7.442 5.185 -7.986 1.00 93.56 105 GLU A N 1
ATOM 846 C CA . GLU A 1 105 ? -8.575 4.707 -8.791 1.00 93.56 105 GLU A CA 1
ATOM 847 C C . GLU A 1 105 ? -9.254 3.470 -8.183 1.00 93.56 105 GLU A C 1
ATOM 849 O O . GLU A 1 105 ? -10.289 3.012 -8.676 1.00 93.56 105 GLU A O 1
ATOM 854 N N . LEU A 1 106 ? -8.675 2.886 -7.129 1.00 96.00 106 LEU A N 1
ATOM 855 C CA . LEU A 1 106 ? -9.271 1.748 -6.441 1.00 96.00 106 LEU A CA 1
ATOM 856 C C . LEU A 1 106 ? -10.405 2.202 -5.511 1.00 96.00 106 LEU A C 1
ATOM 858 O O . LEU A 1 106 ? -10.363 3.310 -4.979 1.00 96.00 106 LEU A O 1
ATOM 862 N N . PRO A 1 107 ? -11.400 1.334 -5.237 1.00 96.19 107 PRO A N 1
ATOM 863 C CA . PRO A 1 107 ? -12.446 1.646 -4.272 1.00 96.19 107 PRO A CA 1
ATOM 864 C C . PRO A 1 107 ? -11.864 1.948 -2.885 1.00 96.19 107 PRO A C 1
ATOM 866 O O . PRO A 1 107 ? -11.308 1.060 -2.229 1.00 96.19 107 PRO A O 1
ATOM 869 N N . GLU A 1 108 ? -12.023 3.188 -2.431 1.00 96.19 108 GLU A N 1
ATOM 870 C CA . GLU A 1 108 ? -11.655 3.620 -1.084 1.00 96.19 108 GLU A CA 1
ATOM 871 C C . GLU A 1 108 ? -12.710 3.164 -0.061 1.00 96.19 108 GLU A C 1
ATOM 873 O O . GLU A 1 108 ? -13.915 3.131 -0.329 1.00 96.19 108 GLU A O 1
ATOM 878 N N . VAL A 1 109 ? -12.257 2.782 1.130 1.00 96.75 109 VAL A N 1
ATOM 879 C CA . VAL A 1 109 ? -13.095 2.451 2.280 1.00 96.75 109 VAL A CA 1
ATOM 880 C C . VAL A 1 109 ? -13.110 3.653 3.206 1.00 96.75 109 VAL A C 1
ATOM 882 O O . VAL A 1 109 ? -12.092 3.995 3.797 1.00 96.75 109 VAL A O 1
ATOM 885 N N . THR A 1 110 ? -14.273 4.269 3.379 1.00 96.31 110 THR A N 1
ATOM 886 C CA . THR A 1 110 ? -14.442 5.365 4.336 1.00 96.31 110 THR A CA 1
ATOM 887 C C . THR A 1 110 ? -14.372 4.831 5.774 1.00 96.31 110 THR A C 1
ATOM 889 O O . THR A 1 110 ? -14.945 3.769 6.062 1.00 96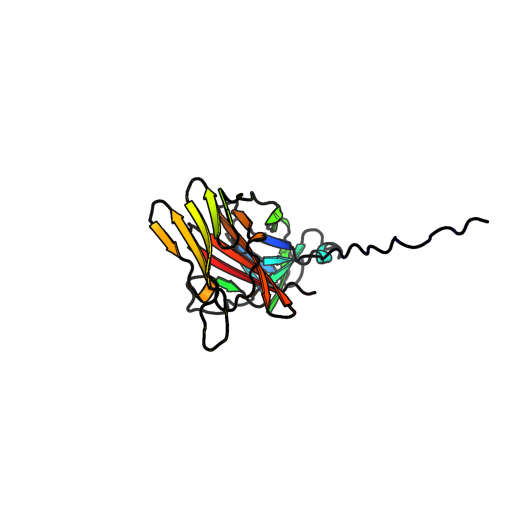.31 110 THR A O 1
ATOM 892 N N . PRO A 1 111 ? -13.695 5.527 6.705 1.00 97.38 111 PRO A N 1
ATOM 893 C CA . PRO A 1 111 ? -13.694 5.126 8.104 1.00 97.38 111 PRO A CA 1
ATOM 894 C C . PRO A 1 111 ? -15.105 5.250 8.698 1.00 97.38 111 PRO A C 1
ATOM 896 O O . PRO A 1 111 ? -15.794 6.249 8.513 1.00 97.38 111 PRO A O 1
ATOM 899 N N . VAL A 1 112 ? -15.531 4.234 9.450 1.00 97.62 112 VAL A N 1
ATOM 900 C CA . VAL A 1 112 ? -16.789 4.251 10.221 1.00 97.62 112 VAL A CA 1
ATOM 901 C C . VAL A 1 112 ? -16.625 4.915 11.590 1.00 97.62 112 VAL A C 1
ATOM 903 O O . VAL A 1 112 ? -17.610 5.212 12.257 1.00 97.62 112 VAL A O 1
ATOM 906 N N . HIS A 1 113 ? -15.380 5.098 12.033 1.00 96.69 113 HIS A N 1
ATOM 907 C CA . HIS A 1 113 ? -15.014 5.829 13.242 1.00 96.69 113 HIS A CA 1
ATOM 908 C C . HIS A 1 113 ? -13.708 6.568 12.985 1.00 96.69 113 HIS A C 1
ATOM 910 O O . HIS A 1 113 ? -12.756 5.953 12.498 1.00 96.69 113 HIS A O 1
ATOM 916 N N . ALA A 1 114 ? -13.661 7.845 13.354 1.00 96.75 114 ALA A N 1
ATOM 917 C CA . ALA A 1 114 ? -12.467 8.667 13.254 1.00 96.75 114 ALA A CA 1
ATOM 918 C C . ALA A 1 114 ? -12.366 9.641 14.430 1.00 96.75 114 ALA A C 1
ATOM 920 O O . ALA A 1 114 ? -13.314 10.357 14.745 1.00 96.75 114 ALA A O 1
ATOM 921 N N . ASN A 1 115 ? -11.207 9.655 15.079 1.00 94.62 115 ASN A N 1
ATOM 922 C CA . ASN A 1 115 ? -10.790 10.690 16.016 1.00 94.62 115 ASN A CA 1
ATOM 923 C C . ASN A 1 115 ? -9.265 10.872 15.933 1.00 94.62 115 ASN A C 1
ATOM 925 O O . ASN A 1 115 ? -8.599 10.163 15.182 1.00 94.62 115 ASN A O 1
ATOM 929 N N . ALA A 1 116 ? -8.718 11.787 16.735 1.00 91.31 116 ALA A N 1
ATOM 930 C CA . ALA A 1 116 ? -7.299 12.149 16.713 1.00 91.31 116 ALA A CA 1
ATOM 931 C C . ALA A 1 116 ? -6.315 10.985 16.955 1.00 91.31 116 ALA A C 1
ATOM 933 O O . ALA A 1 116 ? -5.144 11.106 16.626 1.00 91.31 116 ALA A O 1
ATOM 934 N N . ASN A 1 117 ? -6.759 9.862 17.525 1.00 93.69 117 ASN A N 1
ATOM 935 C CA . ASN A 1 117 ? -5.888 8.742 17.888 1.00 93.69 117 ASN A CA 1
ATOM 936 C C . ASN A 1 117 ? -6.329 7.415 17.273 1.00 93.69 117 ASN A C 1
ATOM 938 O O . ASN A 1 117 ? -5.696 6.388 17.516 1.00 93.69 117 ASN A O 1
ATOM 942 N N . LYS A 1 118 ? -7.446 7.384 16.541 1.00 96.25 118 LYS A N 1
ATOM 943 C CA . LYS A 1 118 ? -8.042 6.129 16.098 1.00 96.25 118 LYS A CA 1
ATOM 944 C C . LYS A 1 118 ? -8.892 6.278 14.849 1.00 96.25 118 LYS A C 1
ATOM 946 O O . LYS A 1 118 ? -9.852 7.048 14.825 1.00 96.25 118 LYS A O 1
ATOM 951 N N . LEU A 1 119 ? -8.621 5.405 13.886 1.00 98.31 119 LEU A N 1
ATOM 952 C CA . LEU A 1 119 ? -9.458 5.158 12.722 1.00 98.31 119 LEU A CA 1
ATOM 953 C C . LEU A 1 119 ? -9.922 3.708 12.699 1.00 98.31 119 LEU A C 1
ATOM 955 O O . LEU A 1 119 ? -9.153 2.788 12.987 1.00 98.31 119 LEU A O 1
ATOM 959 N N . ILE A 1 120 ? -11.185 3.498 12.333 1.00 98.38 120 ILE A N 1
ATOM 960 C CA . ILE A 1 120 ? -11.738 2.165 12.098 1.00 98.38 120 ILE A CA 1
ATOM 961 C C . ILE A 1 120 ? -12.374 2.141 10.719 1.00 98.38 120 ILE A C 1
ATOM 963 O O . ILE A 1 120 ? -13.351 2.840 10.464 1.00 98.38 120 ILE A O 1
ATOM 967 N N . PHE A 1 121 ? -11.867 1.268 9.864 1.00 98.06 121 PHE A N 1
ATOM 968 C CA . PHE A 1 121 ? -12.405 0.972 8.545 1.00 98.06 121 PHE A CA 1
ATOM 969 C C . PHE A 1 121 ? -13.109 -0.377 8.603 1.00 98.06 121 PHE A C 1
ATOM 971 O O . PHE A 1 121 ? -12.582 -1.325 9.189 1.00 98.06 121 PHE A O 1
ATOM 978 N N . LYS A 1 122 ? -14.299 -0.486 8.012 1.00 96.06 122 LYS A N 1
ATOM 979 C CA . LYS A 1 122 ? -15.044 -1.749 7.965 1.00 96.06 122 LYS A CA 1
ATOM 980 C C . LYS A 1 122 ? -15.410 -2.116 6.539 1.00 96.06 122 LYS A C 1
ATOM 982 O O . LYS A 1 122 ? -15.809 -1.277 5.737 1.00 96.06 122 LYS A O 1
ATOM 987 N N . ASP A 1 123 ? -15.309 -3.402 6.257 1.00 89.38 123 ASP A N 1
ATOM 988 C CA . ASP A 1 123 ? -15.961 -4.040 5.126 1.00 89.38 123 ASP A CA 1
ATOM 989 C C . ASP A 1 123 ? -16.729 -5.277 5.599 1.00 89.38 123 ASP A C 1
ATOM 991 O O . ASP A 1 123 ? -16.810 -5.554 6.796 1.00 89.38 123 ASP A O 1
ATOM 995 N N . GLU A 1 124 ? -17.317 -6.008 4.656 1.00 87.19 124 GLU A N 1
ATOM 996 C CA . GLU A 1 124 ? -18.131 -7.192 4.944 1.00 87.19 124 GLU A CA 1
ATOM 997 C C . GLU A 1 124 ? -17.363 -8.298 5.686 1.00 87.19 124 GLU A C 1
ATOM 999 O O .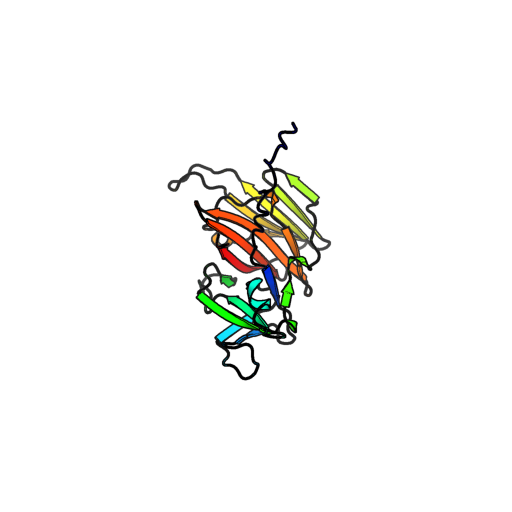 GLU A 1 124 ? -17.974 -9.127 6.354 1.00 87.19 124 GLU A O 1
ATOM 1004 N N . GLN A 1 125 ? -16.031 -8.340 5.571 1.00 88.12 125 GLN A N 1
ATOM 1005 C CA . GLN A 1 125 ? -15.216 -9.467 6.033 1.00 88.12 125 GLN A CA 1
ATOM 1006 C C . GLN A 1 125 ? -14.340 -9.125 7.239 1.00 88.12 125 GLN A C 1
ATOM 1008 O O . GLN A 1 125 ? -13.920 -10.026 7.968 1.00 88.12 125 GLN A O 1
ATOM 1013 N N . SER A 1 126 ? -14.009 -7.850 7.450 1.00 94.31 126 SER A N 1
ATOM 1014 C CA . SER A 1 126 ? -13.107 -7.439 8.524 1.00 94.31 126 SER A CA 1
ATOM 1015 C C . SER A 1 126 ? -13.248 -5.969 8.914 1.00 94.31 126 SER A C 1
ATOM 1017 O O . SER A 1 126 ? -13.721 -5.137 8.140 1.00 94.31 126 SER A O 1
ATOM 1019 N N . ALA A 1 127 ? -12.728 -5.643 10.093 1.00 97.38 127 ALA A N 1
ATOM 1020 C CA . ALA A 1 127 ? -12.455 -4.283 10.524 1.00 97.38 127 ALA A CA 1
ATOM 1021 C C . ALA A 1 127 ? -10.939 -4.057 10.611 1.00 97.38 127 ALA A C 1
ATOM 1023 O O . ALA A 1 127 ? -10.251 -4.806 11.306 1.00 97.38 127 ALA A O 1
ATOM 1024 N N . ILE A 1 128 ? -10.437 -3.019 9.946 1.00 98.19 128 ILE A N 1
ATOM 1025 C CA . ILE A 1 128 ? -9.064 -2.526 10.094 1.00 98.19 128 ILE A CA 1
ATOM 1026 C C . ILE A 1 128 ? -9.105 -1.378 11.096 1.00 98.19 128 ILE A C 1
ATOM 1028 O O . ILE A 1 128 ? -9.868 -0.431 10.928 1.00 98.19 128 ILE A O 1
ATOM 1032 N N . THR A 1 129 ? -8.297 -1.469 12.144 1.00 98.31 129 THR A N 1
ATOM 1033 C CA . THR A 1 129 ? -8.132 -0.411 13.140 1.00 98.31 129 THR A CA 1
ATOM 1034 C C . THR A 1 129 ? -6.714 0.121 13.064 1.00 98.31 129 THR A C 1
ATOM 1036 O O . THR A 1 129 ? -5.775 -0.656 13.222 1.00 98.31 129 THR A O 1
ATOM 1039 N N . PHE A 1 130 ? -6.584 1.427 12.856 1.00 97.56 130 PHE A N 1
ATOM 1040 C CA . PHE A 1 130 ? -5.338 2.173 12.987 1.00 97.56 130 PHE A CA 1
ATOM 1041 C C . PHE A 1 130 ? -5.422 2.987 14.280 1.00 97.56 130 PHE A C 1
ATOM 1043 O O . PHE A 1 130 ? -6.368 3.752 14.460 1.00 97.56 130 PHE A O 1
ATOM 1050 N N . GLU A 1 131 ? -4.492 2.783 15.204 1.00 95.75 131 GLU A N 1
ATOM 1051 C CA . GLU A 1 131 ? -4.475 3.427 16.517 1.00 95.75 131 GLU A CA 1
ATOM 1052 C C . GLU A 1 131 ? -3.105 4.056 16.770 1.00 95.75 131 GLU A C 1
ATOM 1054 O O . GLU A 1 131 ? -2.075 3.418 16.559 1.00 95.75 131 GLU A O 1
ATOM 1059 N N . VAL A 1 132 ? -3.113 5.298 17.241 1.00 93.19 132 VAL A N 1
ATOM 1060 C CA . VAL A 1 132 ? -1.934 6.037 17.689 1.00 93.19 132 VAL A CA 1
ATOM 1061 C C . VAL A 1 132 ? -2.010 6.130 19.199 1.00 93.19 132 VAL A C 1
ATOM 1063 O O . VAL A 1 132 ? -2.956 6.700 19.750 1.00 93.19 132 VAL A O 1
ATOM 1066 N N . ARG A 1 133 ? -1.019 5.569 19.885 1.00 89.50 133 ARG A N 1
ATOM 1067 C CA . ARG A 1 133 ? -0.869 5.746 21.326 1.00 89.50 133 ARG A CA 1
ATOM 1068 C C . ARG A 1 133 ? 0.168 6.836 21.571 1.00 89.50 133 ARG A C 1
ATOM 1070 O O . ARG A 1 133 ? 1.309 6.636 21.152 1.00 89.50 133 ARG A O 1
ATOM 1077 N N . PRO A 1 134 ? -0.216 7.938 22.241 1.00 78.44 134 PRO A N 1
ATOM 1078 C CA . PRO A 1 134 ? 0.700 9.023 22.548 1.00 78.44 134 PRO A CA 1
ATOM 1079 C C . PRO A 1 134 ? 1.961 8.506 23.233 1.00 78.44 134 PRO A C 1
ATOM 1081 O O . PRO A 1 134 ? 1.883 7.625 24.101 1.00 78.44 134 PRO A O 1
ATOM 1084 N N . ALA A 1 135 ? 3.097 9.061 22.829 1.00 70.69 135 ALA A N 1
ATOM 1085 C CA . ALA A 1 135 ? 4.418 8.675 23.284 1.00 70.69 135 ALA A CA 1
ATOM 1086 C C . ALA A 1 135 ? 4.509 8.439 24.802 1.00 70.69 135 ALA A C 1
ATOM 1088 O O . ALA A 1 135 ? 4.147 9.287 25.620 1.00 70.69 135 ALA A O 1
ATOM 1089 N N . GLN A 1 136 ? 5.061 7.285 25.176 1.00 60.81 136 GLN A N 1
ATOM 1090 C CA . GLN A 1 136 ? 5.624 7.063 26.507 1.00 60.81 136 GLN A CA 1
ATOM 1091 C C . GLN A 1 136 ? 7.105 7.449 26.459 1.00 60.81 136 GLN A C 1
ATOM 1093 O O . GLN A 1 136 ? 7.757 7.271 25.430 1.00 60.81 136 GLN A O 1
ATOM 1098 N N . GLN A 1 137 ? 7.644 7.981 27.555 1.00 53.12 137 GLN A N 1
ATOM 1099 C CA . GLN A 1 137 ? 9.057 8.344 27.629 1.00 53.12 137 GLN A CA 1
ATOM 1100 C C . GLN A 1 137 ? 9.934 7.115 27.328 1.00 53.12 137 GLN A C 1
ATOM 1102 O O . GLN A 1 137 ? 9.859 6.110 28.034 1.00 53.12 137 GLN A O 1
ATOM 1107 N N . SER A 1 138 ? 10.758 7.193 26.281 1.00 58.16 138 SER A N 1
ATOM 1108 C CA . SER A 1 138 ? 11.762 6.179 25.946 1.00 58.16 138 SER A CA 1
ATOM 1109 C C . SER A 1 138 ? 13.167 6.782 25.997 1.00 58.16 138 SER A C 1
ATOM 1111 O O . SER A 1 138 ? 13.331 8.003 25.943 1.00 58.16 138 SER A O 1
ATOM 1113 N N . ASN A 1 139 ? 14.195 5.931 26.066 1.00 52.47 139 ASN A N 1
ATOM 1114 C CA . ASN A 1 139 ? 15.598 6.366 26.043 1.00 52.47 139 ASN A CA 1
ATOM 1115 C C . ASN A 1 139 ? 15.991 7.081 24.730 1.00 52.47 139 ASN A C 1
ATOM 1117 O O . ASN A 1 139 ? 17.026 7.738 24.693 1.00 52.47 139 ASN A O 1
ATOM 1121 N N . GLU A 1 140 ? 15.166 6.982 23.681 1.00 58.97 140 GLU A N 1
ATOM 1122 C CA . GLU A 1 140 ? 15.358 7.618 22.369 1.00 58.97 140 GLU A CA 1
ATOM 1123 C C . GLU A 1 140 ? 14.423 8.827 22.144 1.00 58.97 140 GLU A C 1
ATOM 1125 O O . GLU A 1 140 ? 14.345 9.355 21.037 1.00 58.97 140 GLU A O 1
ATOM 1130 N N . GLY A 1 141 ? 13.713 9.281 23.188 1.00 60.91 141 GLY A N 1
ATOM 1131 C CA . GLY A 1 141 ? 12.776 10.409 23.137 1.00 60.91 141 GLY A CA 1
ATOM 1132 C C . GLY A 1 141 ? 11.301 10.001 23.231 1.00 60.91 141 GLY A C 1
ATOM 1133 O O . GLY A 1 141 ? 10.962 8.889 23.649 1.00 60.91 141 GLY A O 1
ATOM 1134 N N . TYR A 1 142 ? 10.413 10.933 22.875 1.00 61.16 142 TYR A N 1
ATOM 1135 C CA . TYR A 1 142 ? 8.976 10.691 22.740 1.00 61.16 142 TYR A CA 1
ATOM 1136 C C . TYR A 1 142 ? 8.700 10.167 21.330 1.00 61.16 142 TYR A C 1
ATOM 1138 O O . TYR A 1 142 ? 8.923 10.881 20.358 1.00 61.16 142 TYR A O 1
ATOM 1146 N N . ALA A 1 143 ? 8.226 8.930 21.216 1.00 71.81 143 ALA A N 1
ATOM 1147 C CA . ALA A 1 143 ? 7.768 8.369 19.953 1.00 71.81 143 ALA A CA 1
ATOM 1148 C C . ALA A 1 143 ? 6.356 7.819 20.124 1.00 71.81 143 ALA A C 1
ATOM 1150 O O . ALA A 1 143 ? 6.122 6.972 20.992 1.00 71.81 143 ALA A O 1
ATOM 1151 N N . ASP A 1 144 ? 5.430 8.300 19.301 1.00 83.19 144 ASP A N 1
ATOM 1152 C CA . ASP A 1 144 ? 4.093 7.728 19.225 1.00 83.19 144 ASP A CA 1
ATOM 1153 C C . ASP A 1 144 ? 4.173 6.269 18.776 1.00 83.19 144 ASP A C 1
ATOM 1155 O O . ASP A 1 144 ? 4.957 5.894 17.900 1.00 83.19 144 ASP A O 1
ATOM 1159 N N . LEU A 1 145 ? 3.352 5.428 19.401 1.00 87.56 145 LEU A N 1
ATOM 1160 C CA . LEU A 1 145 ? 3.245 4.025 19.038 1.00 87.56 145 LEU A CA 1
ATOM 1161 C C . LEU A 1 145 ? 2.067 3.845 18.082 1.00 87.56 145 LEU A C 1
ATOM 1163 O O . LEU A 1 145 ? 0.905 3.954 18.481 1.00 87.56 145 LEU A O 1
ATOM 1167 N N . TYR A 1 146 ? 2.384 3.510 16.835 1.00 91.88 146 TYR A N 1
ATOM 1168 C CA . TYR A 1 146 ? 1.410 3.172 15.803 1.00 91.88 146 TYR A CA 1
ATOM 1169 C C . TYR A 1 146 ? 1.053 1.690 15.865 1.00 91.88 146 TYR A C 1
ATOM 1171 O O . TYR A 1 146 ? 1.925 0.822 15.913 1.00 91.88 146 TYR A O 1
ATOM 1179 N N . LEU A 1 147 ? -0.242 1.388 15.859 1.00 94.94 147 LEU A N 1
ATOM 1180 C CA . LEU A 1 147 ? -0.766 0.030 15.901 1.00 94.94 147 LEU A CA 1
ATOM 1181 C C . LEU A 1 147 ? -1.796 -0.159 14.798 1.00 94.94 147 LEU A C 1
ATOM 1183 O O . LEU A 1 147 ? -2.784 0.570 14.716 1.00 94.94 147 LEU A O 1
ATOM 1187 N N . ILE A 1 148 ? -1.603 -1.202 13.995 1.00 97.56 148 ILE A N 1
ATOM 1188 C CA . ILE A 1 148 ? -2.581 -1.636 13.001 1.00 97.56 148 ILE A CA 1
ATOM 1189 C C . ILE A 1 148 ? -3.049 -3.039 13.364 1.00 97.56 148 ILE A C 1
ATOM 1191 O O . ILE A 1 148 ? -2.245 -3.962 13.509 1.00 97.56 148 ILE A O 1
ATOM 1195 N N . SER A 1 149 ? -4.361 -3.207 13.493 1.00 97.81 149 SER A N 1
ATOM 1196 C CA . SER A 1 149 ? -4.978 -4.5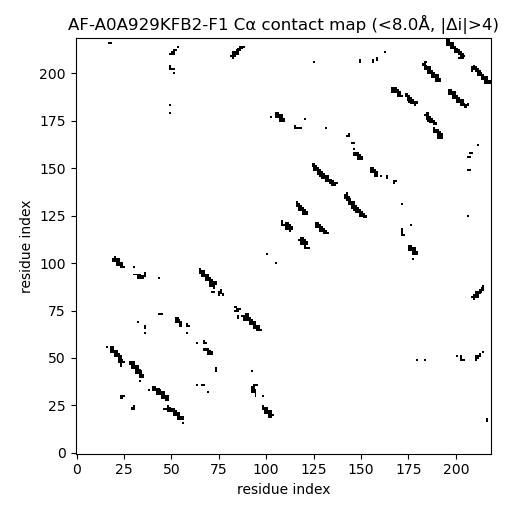04 13.760 1.00 97.81 149 SER A CA 1
ATOM 1197 C C . SER A 1 149 ? -6.124 -4.784 12.798 1.00 97.81 149 SER A C 1
ATOM 1199 O O . SER A 1 149 ? -6.858 -3.883 12.391 1.00 97.81 149 SER A O 1
ATOM 1201 N N . ILE A 1 150 ? -6.277 -6.053 12.432 1.00 97.94 150 ILE A N 1
ATOM 1202 C CA . ILE A 1 150 ? -7.338 -6.543 11.562 1.00 97.94 150 ILE A CA 1
ATOM 1203 C C . ILE A 1 150 ? -8.154 -7.566 12.330 1.00 97.94 150 ILE A C 1
ATOM 1205 O O . ILE A 1 150 ? -7.667 -8.645 12.663 1.00 97.94 150 ILE A O 1
ATOM 1209 N N . LYS A 1 151 ? -9.415 -7.228 12.596 1.00 97.25 151 LYS A N 1
ATOM 1210 C CA . LYS A 1 151 ? -10.381 -8.116 13.239 1.00 97.25 151 LYS A CA 1
ATOM 1211 C C . LYS A 1 151 ? -11.298 -8.728 12.191 1.00 97.25 151 LYS A C 1
ATOM 1213 O O . LYS A 1 151 ? -11.905 -8.007 11.405 1.00 97.25 151 LYS A O 1
ATOM 1218 N N . ASN A 1 152 ? -11.432 -10.046 12.199 1.00 93.81 152 ASN A N 1
ATOM 1219 C CA . ASN A 1 152 ? -12.366 -10.794 11.359 1.00 93.81 152 ASN A CA 1
ATOM 1220 C C . ASN A 1 152 ? -12.977 -11.962 12.158 1.00 93.81 152 ASN A C 1
ATOM 1222 O O . ASN A 1 152 ? -12.783 -12.061 13.371 1.00 93.81 152 ASN A O 1
ATOM 1226 N N . SER A 1 153 ? -13.728 -12.843 11.493 1.00 91.69 153 SER A N 1
ATOM 1227 C CA . SER A 1 153 ? -14.368 -14.004 12.132 1.00 91.69 153 SER A CA 1
ATOM 1228 C C . SER A 1 153 ? -13.383 -15.002 12.755 1.00 91.69 153 SER A C 1
ATOM 1230 O O . SER A 1 153 ? -13.748 -15.698 13.696 1.00 91.69 153 SER A O 1
ATOM 1232 N N . SER A 1 154 ? -12.142 -15.065 12.263 1.00 91.00 154 SER A N 1
ATOM 1233 C CA . SER A 1 154 ? -11.088 -15.947 12.785 1.00 91.00 154 SER A CA 1
ATOM 1234 C C . SER A 1 154 ? -10.326 -15.368 13.982 1.00 91.00 154 SER A C 1
ATOM 1236 O O . SER A 1 154 ? -9.563 -16.087 14.621 1.00 91.00 154 SER A O 1
ATOM 1238 N N . GLY A 1 155 ? -10.527 -14.086 14.304 1.00 94.94 155 GLY A N 1
ATOM 1239 C CA . GLY A 1 155 ? -9.871 -13.409 15.420 1.00 94.94 155 GLY A CA 1
ATOM 1240 C C . GLY A 1 155 ? -9.273 -12.060 15.032 1.00 94.94 155 GLY A C 1
ATOM 1241 O O . GLY A 1 155 ? -9.703 -11.416 14.073 1.00 94.94 155 GLY A O 1
ATOM 1242 N N . THR A 1 156 ? -8.278 -11.627 15.805 1.00 97.19 156 THR A N 1
ATOM 1243 C CA . THR A 1 156 ? -7.551 -10.372 15.580 1.00 97.19 156 THR A CA 1
ATOM 1244 C C . THR A 1 156 ? -6.114 -10.676 15.180 1.00 97.19 156 THR A C 1
ATOM 1246 O O . THR A 1 156 ? -5.395 -11.355 15.909 1.00 97.19 156 THR A O 1
ATOM 1249 N N . TYR A 1 157 ? -5.687 -10.144 14.040 1.00 96.94 157 TYR A N 1
ATOM 1250 C CA . TYR A 1 157 ? -4.294 -10.120 13.614 1.00 96.94 157 TYR A CA 1
ATOM 1251 C C . TYR A 1 157 ? -3.724 -8.721 13.847 1.00 96.94 157 TYR A C 1
ATOM 1253 O O . TYR A 1 157 ? -4.245 -7.747 13.308 1.00 96.94 157 TYR A O 1
ATOM 1261 N N . ASN A 1 158 ? -2.665 -8.618 14.645 1.00 97.06 158 ASN A N 1
ATOM 1262 C CA . ASN A 1 158 ? -1.907 -7.379 14.798 1.00 97.06 158 ASN A CA 1
ATOM 1263 C C . ASN A 1 158 ? -0.747 -7.397 13.806 1.00 97.06 158 ASN A C 1
ATOM 1265 O O . ASN A 1 158 ? -0.080 -8.426 13.667 1.00 97.06 158 ASN A O 1
ATOM 1269 N N . LEU A 1 159 ? -0.507 -6.278 13.124 1.00 96.06 159 LEU A N 1
ATOM 1270 C CA . LEU A 1 159 ? 0.695 -6.148 12.309 1.00 96.06 159 LEU A CA 1
ATOM 1271 C C . LEU A 1 159 ? 1.945 -6.253 13.202 1.00 96.06 159 LEU A C 1
ATOM 1273 O O . LEU A 1 159 ? 1.902 -5.822 14.357 1.00 96.06 159 LEU A O 1
ATOM 1277 N N . PRO A 1 160 ? 3.045 -6.831 12.684 1.00 93.75 160 PRO A N 1
ATOM 1278 C CA . PRO A 1 160 ? 4.311 -6.910 13.408 1.00 93.75 160 PRO A CA 1
ATOM 1279 C C . PRO A 1 160 ? 4.832 -5.504 13.741 1.00 93.75 160 PRO A C 1
ATOM 1281 O O . PRO A 1 160 ? 4.674 -4.581 12.940 1.00 93.75 160 PRO A O 1
ATOM 1284 N N . MET A 1 161 ? 5.462 -5.332 14.908 1.00 88.62 161 MET A N 1
ATOM 1285 C CA . MET A 1 161 ? 5.990 -4.026 15.337 1.00 88.62 161 MET A CA 1
ATOM 1286 C C . MET A 1 161 ? 7.080 -3.517 14.382 1.00 88.62 161 MET A C 1
ATOM 1288 O O . MET A 1 161 ? 7.206 -2.317 14.162 1.00 88.62 161 MET A O 1
ATOM 1292 N N . GLU A 1 162 ? 7.807 -4.426 13.736 1.00 89.44 162 GLU A N 1
ATOM 1293 C CA . GLU A 1 162 ? 8.818 -4.167 12.709 1.00 89.44 162 GLU A CA 1
ATOM 1294 C C . GLU A 1 162 ? 8.245 -3.465 11.464 1.00 89.44 162 GLU A C 1
ATOM 1296 O O . GLU A 1 162 ? 8.985 -2.807 10.725 1.00 89.44 162 GLU A O 1
ATOM 1301 N N . ALA A 1 163 ? 6.927 -3.570 11.237 1.00 91.44 163 ALA A N 1
ATOM 1302 C CA . ALA A 1 163 ? 6.219 -2.848 10.180 1.00 91.44 163 ALA A CA 1
ATOM 1303 C C . ALA A 1 163 ? 5.883 -1.396 10.557 1.00 91.44 163 ALA A C 1
ATOM 1305 O O . ALA A 1 163 ? 5.393 -0.653 9.711 1.00 91.44 163 ALA A O 1
ATOM 1306 N N . MET A 1 164 ? 6.120 -1.003 11.810 1.00 90.00 164 MET A N 1
ATOM 1307 C CA . MET A 1 164 ? 5.969 0.368 12.310 1.00 90.00 164 MET A CA 1
ATOM 1308 C C . MET A 1 164 ? 7.308 0.961 12.769 1.00 90.00 164 MET A C 1
ATOM 1310 O O . MET A 1 164 ? 7.406 2.160 13.017 1.00 90.00 164 MET A O 1
ATOM 1314 N N . ALA A 1 165 ? 8.343 0.125 12.895 1.00 86.19 165 ALA A N 1
ATOM 1315 C CA . ALA A 1 165 ? 9.671 0.536 13.324 1.00 86.19 165 ALA A CA 1
ATOM 1316 C C . ALA A 1 165 ? 10.262 1.576 12.363 1.00 86.19 165 ALA A C 1
ATOM 1318 O O . ALA A 1 165 ? 10.275 1.370 11.151 1.00 86.19 165 ALA A O 1
ATOM 1319 N N . GLY A 1 166 ? 10.762 2.677 12.927 1.00 84.44 166 GLY A N 1
ATOM 1320 C CA . GLY A 1 166 ? 11.347 3.788 12.175 1.00 84.44 166 GLY A CA 1
ATOM 1321 C C . GLY A 1 166 ? 10.338 4.802 11.634 1.00 84.44 166 GLY A C 1
ATOM 1322 O O . GLY A 1 166 ? 10.760 5.841 11.144 1.00 84.44 166 GLY A O 1
ATOM 1323 N N . LEU A 1 167 ? 9.029 4.555 11.751 1.00 88.50 167 LEU A N 1
ATOM 1324 C CA . LEU A 1 167 ? 8.022 5.522 11.319 1.00 88.50 167 LEU A CA 1
ATOM 1325 C C . LEU A 1 167 ? 7.808 6.601 12.389 1.00 88.50 167 LEU A C 1
ATOM 1327 O O . LEU A 1 167 ? 7.684 6.312 13.582 1.00 88.50 167 LEU A O 1
ATOM 1331 N N . ARG A 1 168 ? 7.765 7.850 11.937 1.00 88.38 168 ARG A N 1
ATOM 1332 C CA . ARG A 1 168 ? 7.641 9.086 12.718 1.00 88.38 168 ARG A CA 1
ATOM 1333 C C . ARG A 1 168 ? 6.529 9.980 12.157 1.00 88.38 168 ARG A C 1
ATOM 1335 O O . ARG A 1 168 ? 6.262 9.950 10.957 1.00 88.38 168 ARG A O 1
ATOM 1342 N N . ASP A 1 169 ? 5.871 10.723 13.041 1.00 89.31 169 ASP A N 1
ATOM 1343 C CA . ASP A 1 169 ? 4.893 11.769 12.706 1.00 89.31 169 ASP A CA 1
ATOM 1344 C C . ASP A 1 169 ? 3.872 11.373 11.622 1.00 89.31 169 ASP A C 1
ATOM 1346 O O . ASP A 1 169 ? 3.674 12.081 10.637 1.00 89.31 169 ASP A O 1
ATOM 1350 N N . ILE A 1 170 ? 3.231 10.206 11.772 1.00 91.75 170 ILE A N 1
ATOM 1351 C CA . ILE A 1 170 ? 2.214 9.750 10.819 1.00 91.75 170 ILE A CA 1
ATOM 1352 C C . ILE A 1 170 ? 0.959 10.610 10.972 1.00 91.75 170 ILE A C 1
ATOM 1354 O O . ILE A 1 170 ? 0.319 10.630 12.025 1.00 91.75 170 ILE A O 1
ATOM 1358 N N . HIS A 1 171 ? 0.560 11.248 9.878 1.00 91.38 171 HIS A N 1
ATOM 1359 C CA . HIS A 1 171 ? -0.655 12.048 9.784 1.00 91.38 171 HIS A CA 1
ATOM 1360 C C . HIS A 1 171 ? -1.887 11.140 9.736 1.00 91.38 171 HIS A C 1
ATOM 1362 O O . HIS A 1 171 ? -2.261 10.614 8.681 1.00 91.38 171 HIS A O 1
ATOM 1368 N N . ILE A 1 172 ? -2.517 10.919 10.893 1.00 91.94 172 ILE A N 1
ATOM 1369 C CA . ILE A 1 172 ? -3.657 10.004 11.020 1.00 91.94 172 ILE A CA 1
ATOM 1370 C C . ILE A 1 172 ? -4.811 10.396 10.089 1.00 91.94 172 ILE A C 1
ATOM 1372 O O . ILE A 1 172 ? -5.443 9.531 9.496 1.00 91.94 172 ILE A O 1
ATOM 1376 N N . GLU A 1 173 ? -5.055 11.687 9.893 1.00 90.75 173 GLU A N 1
ATOM 1377 C CA . GLU A 1 173 ? -6.108 12.220 9.031 1.00 90.75 173 GLU A CA 1
ATOM 1378 C C . GLU A 1 173 ? -5.889 11.940 7.537 1.00 90.75 173 GLU A C 1
ATOM 1380 O O . GLU A 1 173 ? -6.827 12.061 6.750 1.00 90.75 173 GLU A O 1
ATOM 1385 N N . GLN A 1 174 ? -4.677 11.533 7.149 1.00 92.50 174 GLN A N 1
ATOM 1386 C CA . GLN A 1 174 ? -4.313 11.183 5.773 1.00 92.50 174 GLN A CA 1
ATOM 1387 C C . GLN A 1 174 ? -4.265 9.667 5.543 1.00 92.50 174 GLN A C 1
ATOM 1389 O O . GLN A 1 174 ? -3.963 9.216 4.435 1.00 92.50 174 GLN A O 1
ATOM 1394 N N . VAL A 1 175 ? -4.577 8.861 6.565 1.00 96.50 175 VAL A N 1
ATOM 1395 C CA . VAL A 1 175 ? -4.647 7.407 6.421 1.00 96.50 175 VAL A CA 1
ATOM 1396 C C . VAL A 1 175 ? -5.832 7.035 5.535 1.00 96.50 175 VAL A C 1
ATOM 1398 O O . VAL A 1 175 ? -6.980 7.374 5.826 1.00 96.50 175 VAL A O 1
ATOM 1401 N N . LYS A 1 176 ? -5.563 6.260 4.486 1.00 96.81 176 LYS A N 1
ATOM 1402 C CA . LYS A 1 176 ? -6.581 5.744 3.564 1.00 96.81 176 LYS A CA 1
ATOM 1403 C C . LYS A 1 176 ? -6.523 4.232 3.482 1.00 96.81 176 LYS A C 1
ATOM 1405 O O . LYS A 1 176 ? -5.476 3.620 3.694 1.00 96.81 176 LYS A O 1
ATOM 1410 N N . VAL A 1 177 ? -7.660 3.625 3.153 1.00 97.81 177 VAL A N 1
ATOM 1411 C CA . VAL A 1 177 ? -7.764 2.186 2.908 1.00 97.81 177 VAL A CA 1
ATOM 1412 C C . VAL A 1 177 ? -8.411 1.952 1.554 1.00 97.81 177 VAL A C 1
ATOM 1414 O O . VAL A 1 177 ? -9.540 2.373 1.335 1.00 97.81 177 VAL A O 1
ATOM 1417 N N . TYR A 1 178 ? -7.735 1.222 0.673 1.00 97.31 178 TYR A N 1
ATOM 1418 C CA . TYR A 1 178 ? -8.242 0.860 -0.652 1.00 97.31 178 TYR A CA 1
ATOM 1419 C C . TYR A 1 178 ? -8.488 -0.644 -0.763 1.00 97.31 178 TYR A C 1
ATOM 1421 O O . TYR A 1 178 ? -7.753 -1.446 -0.179 1.00 97.31 178 TYR A O 1
ATOM 1429 N N . ARG A 1 179 ? -9.494 -1.041 -1.549 1.00 96.00 179 ARG A N 1
ATOM 1430 C CA . ARG A 1 179 ? -9.765 -2.445 -1.896 1.00 96.00 179 ARG A CA 1
ATOM 1431 C C . ARG A 1 179 ? -9.139 -2.797 -3.245 1.00 96.00 179 ARG A C 1
ATOM 1433 O O . ARG A 1 179 ? -9.470 -2.203 -4.267 1.00 96.00 179 ARG A O 1
ATOM 1440 N N . GLY A 1 180 ? -8.261 -3.795 -3.250 1.00 95.25 180 GLY A N 1
ATOM 1441 C CA . GLY A 1 180 ? -7.674 -4.357 -4.463 1.00 95.25 180 GLY A CA 1
ATOM 1442 C C . GLY A 1 180 ? -8.646 -5.229 -5.262 1.00 95.25 180 GLY A C 1
ATOM 1443 O O . GLY A 1 180 ? -9.666 -5.700 -4.752 1.00 95.25 180 GLY A O 1
ATOM 1444 N N . LYS A 1 181 ? -8.308 -5.486 -6.530 1.00 94.19 181 LYS A N 1
ATOM 1445 C CA . LYS A 1 181 ? -9.126 -6.272 -7.472 1.00 94.19 181 LYS A CA 1
ATOM 1446 C C . LYS A 1 181 ? -9.175 -7.762 -7.114 1.00 94.19 181 LYS A C 1
ATOM 1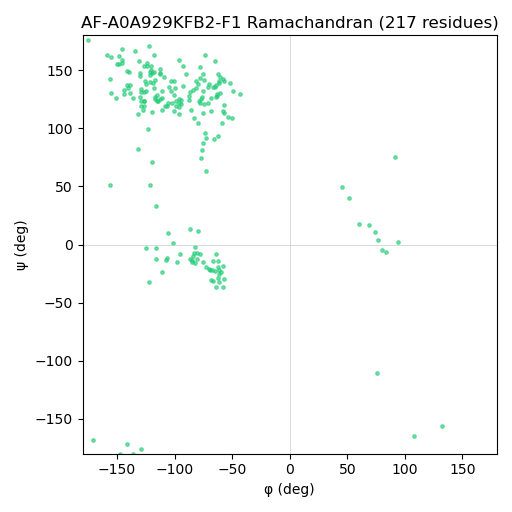448 O O . LYS A 1 181 ? -10.104 -8.451 -7.526 1.00 94.19 181 LYS A O 1
ATOM 1453 N N . LYS A 1 182 ? -8.212 -8.267 -6.335 1.00 92.94 182 LYS A N 1
ATOM 1454 C CA . LYS A 1 182 ? -8.106 -9.670 -5.901 1.00 92.94 182 LYS A CA 1
ATOM 1455 C C . LYS A 1 182 ? -8.233 -9.801 -4.372 1.00 92.94 182 LYS A C 1
ATOM 1457 O O . LYS A 1 182 ? -7.702 -10.732 -3.767 1.00 92.94 182 LYS A O 1
ATOM 1462 N N . LYS A 1 183 ? -9.040 -8.919 -3.759 1.00 90.19 183 LYS A N 1
ATOM 1463 C CA . LYS A 1 183 ? -9.350 -8.860 -2.311 1.00 90.19 183 LYS A CA 1
ATOM 1464 C C . LYS A 1 183 ? -8.173 -8.442 -1.421 1.00 90.19 183 LYS A C 1
ATOM 1466 O O . LYS A 1 183 ? -8.225 -8.639 -0.204 1.00 90.19 183 LYS A O 1
ATOM 1471 N N . GLU A 1 184 ? -7.130 -7.856 -1.997 1.00 95.56 184 GLU A N 1
ATOM 1472 C CA . GLU A 1 184 ? -6.115 -7.143 -1.231 1.00 95.56 184 GLU A CA 1
ATOM 1473 C C . GLU A 1 184 ? -6.713 -5.911 -0.549 1.00 95.56 184 GLU A C 1
ATOM 1475 O O . GLU A 1 184 ? -7.739 -5.371 -0.976 1.00 95.56 184 GLU A O 1
ATOM 1480 N N . LYS A 1 185 ? -6.049 -5.444 0.505 1.00 96.75 185 LYS A N 1
ATOM 1481 C CA . LYS A 1 185 ? -6.348 -4.150 1.123 1.00 96.75 185 LYS A CA 1
ATOM 1482 C C . LYS A 1 185 ? -5.058 -3.370 1.246 1.00 96.75 185 LYS A C 1
ATOM 1484 O O . LYS A 1 185 ? -4.066 -3.913 1.727 1.00 96.75 185 LYS A O 1
ATOM 1489 N N . PHE A 1 186 ? -5.078 -2.119 0.821 1.00 97.56 186 PHE A N 1
ATOM 1490 C CA . PHE A 1 186 ? -3.921 -1.237 0.883 1.00 97.56 186 PHE A CA 1
ATOM 1491 C C . PHE A 1 186 ? -4.211 -0.161 1.910 1.00 97.56 186 PHE A C 1
ATOM 1493 O O . PHE A 1 186 ? -5.154 0.601 1.730 1.00 97.56 186 PHE A O 1
ATOM 1500 N N . ILE A 1 187 ? -3.441 -0.137 2.992 1.00 97.81 187 ILE A N 1
ATOM 1501 C CA . ILE A 1 187 ? -3.483 0.937 3.979 1.00 97.81 187 ILE A CA 1
ATOM 1502 C C . ILE A 1 187 ? -2.359 1.889 3.603 1.00 97.81 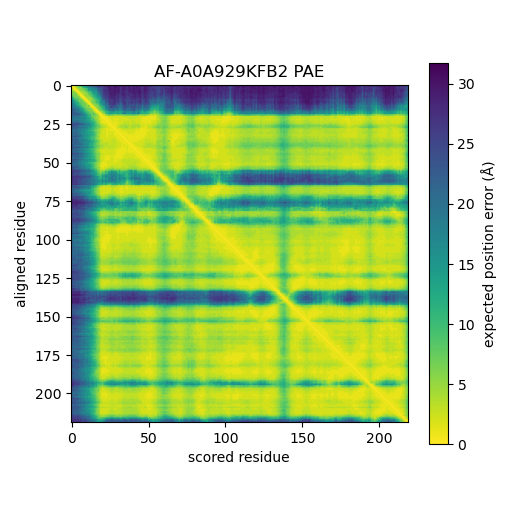187 ILE A C 1
ATOM 1504 O O . ILE A 1 187 ? -1.205 1.466 3.597 1.00 97.81 187 ILE A O 1
ATOM 1508 N N . THR A 1 188 ? -2.679 3.134 3.278 1.00 96.56 188 THR A N 1
ATOM 1509 C CA . THR A 1 188 ? -1.673 4.158 2.987 1.00 96.56 188 THR A CA 1
ATOM 1510 C C . THR A 1 188 ? -1.683 5.223 4.060 1.00 96.56 188 THR A C 1
ATOM 1512 O O . THR A 1 188 ? -2.747 5.543 4.584 1.00 96.56 188 THR A O 1
ATOM 1515 N N . ALA A 1 189 ? -0.525 5.788 4.364 1.00 94.81 189 ALA A N 1
ATOM 1516 C CA . ALA A 1 189 ? -0.399 6.939 5.245 1.00 94.81 189 ALA A CA 1
ATOM 1517 C C . ALA A 1 189 ? 0.793 7.794 4.816 1.00 94.81 189 ALA A C 1
ATOM 1519 O O . ALA A 1 189 ? 1.684 7.311 4.121 1.00 94.81 189 ALA A O 1
ATOM 1520 N N . THR A 1 190 ? 0.823 9.042 5.264 1.00 92.81 190 THR A N 1
ATOM 1521 C CA . THR A 1 190 ? 1.989 9.919 5.137 1.00 92.81 190 THR A CA 1
ATOM 1522 C C . THR A 1 190 ? 2.616 10.117 6.505 1.00 92.81 190 THR A C 1
ATOM 1524 O O . THR A 1 190 ? 1.882 10.251 7.486 1.00 92.81 190 THR A O 1
ATOM 1527 N N . GLY A 1 191 ? 3.936 10.202 6.568 1.00 91.19 191 GLY A N 1
ATOM 1528 C CA . GLY A 1 191 ? 4.652 10.645 7.758 1.00 91.19 191 GLY A CA 1
ATOM 1529 C C . GLY A 1 191 ? 5.777 11.609 7.411 1.00 91.19 191 GLY A C 1
ATOM 1530 O O . GLY A 1 191 ? 6.001 11.926 6.239 1.00 91.19 191 GLY A O 1
ATOM 1531 N N . ALA A 1 192 ? 6.484 12.064 8.439 1.00 87.62 192 ALA A N 1
ATOM 1532 C CA . ALA A 1 192 ? 7.666 12.903 8.301 1.00 87.62 192 ALA A CA 1
ATOM 1533 C C . ALA A 1 192 ? 8.747 12.485 9.302 1.00 87.62 192 ALA A C 1
ATOM 1535 O O . ALA A 1 192 ? 8.438 11.993 10.383 1.00 87.62 192 ALA A O 1
ATOM 1536 N N . ASP A 1 193 ? 10.012 12.644 8.923 1.00 81.75 193 ASP A N 1
ATOM 1537 C CA . ASP A 1 193 ? 11.169 12.433 9.798 1.00 81.75 193 ASP A CA 1
ATOM 1538 C C . ASP A 1 193 ? 12.110 13.637 9.664 1.00 81.75 193 ASP A C 1
ATOM 1540 O O . ASP A 1 193 ? 13.048 13.660 8.866 1.00 81.75 193 ASP A O 1
ATOM 1544 N N . GLY A 1 194 ? 11.789 14.712 10.389 1.00 80.06 194 GLY A N 1
ATOM 1545 C CA . GLY A 1 194 ? 12.523 15.974 10.307 1.00 80.06 194 GLY A CA 1
ATOM 1546 C C . GLY A 1 194 ? 12.200 16.771 9.039 1.00 80.06 194 GLY A C 1
ATOM 1547 O O . GLY A 1 194 ? 11.118 17.342 8.932 1.00 80.06 194 GLY A O 1
ATOM 1548 N N . SER A 1 195 ? 13.158 16.882 8.111 1.00 73.12 195 SER A N 1
ATOM 1549 C CA . SER A 1 195 ? 13.001 17.664 6.869 1.00 73.12 195 SER A CA 1
ATOM 1550 C C . SER A 1 195 ? 12.326 16.902 5.733 1.00 73.12 195 SER A C 1
ATOM 1552 O O . SER A 1 195 ? 11.946 17.523 4.742 1.00 73.12 195 SER A O 1
ATOM 1554 N N . ASP A 1 196 ? 12.195 15.584 5.866 1.00 78.44 196 ASP A N 1
ATOM 1555 C CA . ASP A 1 196 ? 11.740 14.712 4.792 1.00 78.44 196 ASP A CA 1
ATOM 1556 C C . ASP A 1 196 ? 10.350 14.169 5.122 1.00 78.44 196 ASP A C 1
ATOM 1558 O O . ASP A 1 196 ? 10.114 13.648 6.215 1.00 78.44 196 ASP A O 1
ATOM 1562 N N . SER A 1 197 ? 9.428 14.246 4.164 1.00 86.75 197 SER A N 1
ATOM 1563 C CA . SER A 1 197 ? 8.163 13.516 4.219 1.00 86.75 197 SER A CA 1
ATOM 1564 C C . SER A 1 197 ? 8.253 12.206 3.444 1.00 86.75 197 SER A C 1
ATOM 1566 O O . SER A 1 197 ? 9.118 11.999 2.584 1.00 86.75 197 SER A O 1
ATOM 1568 N N . TYR A 1 198 ? 7.360 11.282 3.765 1.00 88.50 198 TYR A N 1
ATOM 1569 C CA . TYR A 1 198 ? 7.303 9.988 3.111 1.00 88.50 198 TYR A CA 1
ATOM 1570 C C . TYR A 1 198 ? 5.880 9.434 3.093 1.00 88.50 198 TYR A C 1
ATOM 1572 O O . TYR A 1 198 ? 5.046 9.748 3.942 1.00 88.50 198 TYR A O 1
ATOM 1580 N N . GLU A 1 199 ? 5.618 8.569 2.122 1.00 90.62 199 GLU A N 1
ATOM 1581 C CA . GLU A 1 199 ? 4.411 7.760 2.028 1.00 90.62 199 GLU A CA 1
ATOM 1582 C C . GLU A 1 199 ? 4.715 6.324 2.453 1.00 90.62 199 GLU A C 1
ATOM 1584 O O . GLU A 1 199 ? 5.767 5.767 2.135 1.00 90.62 199 GLU A O 1
ATOM 1589 N N . ILE A 1 200 ? 3.783 5.707 3.172 1.00 93.38 200 ILE A N 1
ATOM 1590 C CA . ILE A 1 200 ? 3.816 4.289 3.519 1.00 93.38 200 ILE A CA 1
ATOM 1591 C C . ILE A 1 200 ? 2.615 3.603 2.892 1.00 93.38 200 ILE A C 1
ATOM 1593 O O . ILE A 1 200 ? 1.505 4.131 2.927 1.00 93.38 200 ILE A O 1
ATOM 1597 N N . ALA A 1 201 ? 2.816 2.383 2.407 1.00 95.44 201 ALA A N 1
ATOM 1598 C CA . ALA A 1 201 ? 1.747 1.472 2.041 1.00 95.44 201 ALA A CA 1
ATOM 1599 C C . ALA A 1 201 ? 1.936 0.111 2.723 1.00 95.44 201 ALA A C 1
ATOM 1601 O O . ALA A 1 201 ? 2.881 -0.617 2.417 1.00 95.44 201 ALA A O 1
ATOM 1602 N N . TRP A 1 202 ? 1.008 -0.273 3.602 1.00 97.00 202 TRP A N 1
ATOM 1603 C CA . TRP A 1 202 ? 0.885 -1.641 4.112 1.00 97.00 202 TRP A CA 1
ATOM 1604 C C . TRP A 1 202 ? -0.127 -2.412 3.273 1.00 97.00 202 TRP A C 1
ATOM 1606 O O . TRP A 1 202 ? -1.302 -2.053 3.185 1.00 97.00 202 TRP A O 1
ATOM 1616 N N . CYS A 1 203 ? 0.330 -3.499 2.667 1.00 97.06 203 CYS A N 1
ATOM 1617 C CA . CYS A 1 203 ? -0.446 -4.290 1.728 1.00 97.06 203 CYS A CA 1
ATOM 1618 C C . CYS A 1 203 ? -0.860 -5.600 2.394 1.00 97.06 203 CYS A C 1
ATOM 1620 O O . CYS A 1 203 ? -0.025 -6.416 2.805 1.00 97.06 203 CYS A O 1
ATOM 1622 N N . LEU A 1 204 ? -2.168 -5.804 2.499 1.00 96.25 204 LEU A N 1
ATOM 1623 C CA . LEU A 1 204 ? -2.763 -6.967 3.129 1.00 96.25 204 LEU A CA 1
ATOM 1624 C C . LEU A 1 204 ? -3.274 -7.941 2.072 1.00 96.25 204 LEU A C 1
ATOM 1626 O O . LEU A 1 204 ? -4.040 -7.560 1.189 1.00 96.25 204 LEU A O 1
ATOM 1630 N N . LYS A 1 205 ? -2.934 -9.220 2.229 1.00 93.25 205 LYS A N 1
ATOM 1631 C CA . LYS A 1 205 ? -3.519 -10.334 1.477 1.00 93.25 205 LYS A CA 1
ATOM 1632 C C . LYS A 1 205 ? -4.075 -11.346 2.465 1.00 93.25 205 LYS A C 1
ATOM 1634 O O . LYS A 1 205 ? -3.413 -11.689 3.441 1.00 93.25 205 LYS A O 1
ATOM 1639 N N . ASN A 1 206 ? -5.312 -11.795 2.255 1.00 91.38 206 ASN A N 1
ATOM 1640 C CA . ASN A 1 206 ? -6.022 -12.660 3.208 1.00 91.38 206 ASN A CA 1
ATOM 1641 C C . ASN A 1 206 ? -6.014 -12.096 4.647 1.00 91.38 206 ASN A C 1
ATOM 1643 O O . ASN A 1 206 ? -5.822 -12.836 5.609 1.00 91.38 206 ASN A O 1
ATOM 1647 N N . ASN A 1 207 ? -6.186 -10.774 4.789 1.00 91.88 207 ASN A N 1
ATOM 1648 C CA . ASN A 1 207 ? -6.151 -10.051 6.069 1.00 91.88 207 ASN A CA 1
ATOM 1649 C C . ASN A 1 207 ? -4.825 -10.159 6.856 1.00 91.88 207 ASN A C 1
ATOM 1651 O O . ASN A 1 207 ? -4.806 -9.850 8.047 1.00 91.88 207 ASN A O 1
ATOM 1655 N N . LYS A 1 208 ? -3.724 -10.566 6.214 1.00 93.81 208 LYS A N 1
ATOM 1656 C CA . LYS A 1 208 ? -2.372 -10.561 6.788 1.00 93.81 208 LYS A CA 1
ATOM 1657 C C . LYS A 1 208 ? -1.454 -9.647 5.992 1.00 93.81 208 LYS A C 1
ATOM 1659 O O . LYS A 1 208 ? -1.624 -9.513 4.780 1.00 93.81 208 LYS A O 1
ATOM 1664 N N . LEU A 1 209 ? -0.487 -9.035 6.672 1.00 95.56 209 LEU A N 1
ATOM 1665 C CA . LEU A 1 209 ? 0.542 -8.237 6.016 1.00 95.56 209 LEU A CA 1
ATOM 1666 C C . LEU A 1 209 ? 1.363 -9.141 5.101 1.00 95.56 209 LEU A C 1
ATOM 1668 O O . LEU A 1 209 ? 1.844 -10.184 5.539 1.00 95.56 209 LEU A O 1
ATOM 1672 N N . PHE A 1 210 ? 1.498 -8.746 3.840 1.00 93.25 210 PHE A N 1
ATOM 1673 C CA . PHE A 1 210 ? 2.299 -9.489 2.869 1.00 93.25 210 PHE A CA 1
ATOM 1674 C C . PHE A 1 210 ? 3.403 -8.616 2.258 1.00 93.25 210 PHE A C 1
ATOM 1676 O O . PHE A 1 210 ? 4.485 -9.128 1.969 1.00 93.25 210 PHE A O 1
ATOM 1683 N N . SER A 1 211 ? 3.165 -7.309 2.109 1.00 93.00 211 SER A N 1
ATOM 1684 C CA . SER A 1 211 ? 4.207 -6.354 1.744 1.00 93.00 211 SER A CA 1
ATOM 1685 C C . SER A 1 211 ? 4.008 -4.998 2.405 1.00 93.00 211 SER A C 1
ATOM 1687 O O . SER A 1 211 ? 2.895 -4.616 2.760 1.00 93.00 211 SER A O 1
ATOM 1689 N N . MET A 1 212 ? 5.099 -4.261 2.537 1.00 92.88 212 MET A N 1
ATOM 1690 C CA . MET A 1 212 ? 5.146 -2.897 3.028 1.00 92.88 212 MET A CA 1
ATOM 1691 C C . MET A 1 212 ? 6.152 -2.110 2.197 1.00 92.88 212 MET A C 1
ATOM 1693 O O . MET A 1 212 ? 7.270 -2.581 1.975 1.00 92.88 212 MET A O 1
ATOM 1697 N N . THR A 1 213 ? 5.769 -0.906 1.795 1.00 90.88 213 THR A N 1
ATOM 1698 C CA . THR A 1 213 ? 6.642 0.015 1.069 1.00 90.88 213 THR A CA 1
ATOM 1699 C C . THR A 1 213 ? 6.664 1.353 1.803 1.00 90.88 213 THR A C 1
ATOM 1701 O O . THR A 1 213 ? 5.602 1.851 2.161 1.00 90.88 213 THR A O 1
ATOM 1704 N N . VAL A 1 214 ? 7.851 1.909 2.044 1.00 89.75 214 VAL A N 1
ATOM 1705 C CA . VAL A 1 214 ? 8.080 3.280 2.526 1.00 89.75 214 VAL A CA 1
ATOM 1706 C C . VAL A 1 214 ? 8.808 4.032 1.423 1.00 89.75 214 VAL A C 1
ATOM 1708 O O . VAL A 1 214 ? 9.793 3.538 0.869 1.00 89.75 214 VAL A O 1
ATOM 1711 N N . MET A 1 215 ? 8.288 5.197 1.065 1.00 85.81 215 MET A N 1
ATOM 1712 C CA . MET A 1 215 ? 8.689 5.952 -0.113 1.00 85.81 215 MET A CA 1
ATOM 1713 C C . MET A 1 215 ? 8.919 7.390 0.303 1.00 85.81 215 MET A C 1
ATOM 1715 O O . MET A 1 215 ? 7.977 8.083 0.668 1.00 85.81 215 MET A O 1
ATOM 1719 N N . GLN A 1 216 ? 10.169 7.839 0.251 1.00 79.25 216 GLN A N 1
ATOM 1720 C CA . GLN A 1 216 ? 10.472 9.245 0.483 1.00 79.25 216 GLN A CA 1
ATOM 1721 C C . GLN A 1 216 ? 9.826 10.081 -0.620 1.00 79.25 216 GLN A C 1
ATOM 1723 O O . GLN A 1 216 ? 10.020 9.814 -1.810 1.00 79.25 216 GLN A O 1
ATOM 1728 N N . THR A 1 217 ? 9.048 11.082 -0.225 1.00 67.12 217 THR A N 1
ATOM 1729 C CA . THR A 1 217 ? 8.559 12.095 -1.154 1.00 67.12 217 THR A CA 1
ATOM 1730 C C . THR A 1 217 ? 9.682 13.110 -1.288 1.00 67.12 217 THR A C 1
ATOM 1732 O O . THR A 1 217 ? 10.002 13.800 -0.322 1.00 67.12 217 THR A O 1
ATOM 1735 N N . ILE A 1 218 ? 10.338 13.141 -2.445 1.00 55.34 218 ILE A N 1
ATOM 1736 C CA . ILE A 1 218 ? 11.377 14.137 -2.719 1.00 55.34 218 ILE A CA 1
ATOM 1737 C C . ILE A 1 218 ? 10.702 15.528 -2.687 1.00 55.34 218 ILE A C 1
ATOM 1739 O O . ILE A 1 218 ? 9.653 15.660 -3.324 1.00 55.34 218 ILE A O 1
ATOM 1743 N N . PRO A 1 219 ? 11.242 16.516 -1.943 1.00 40.72 219 PRO A N 1
ATOM 1744 C CA . PRO A 1 219 ? 10.725 17.887 -1.921 1.00 40.72 219 PRO A CA 1
ATOM 1745 C C . PRO A 1 219 ? 10.723 18.567 -3.296 1.00 40.72 219 PRO A C 1
ATOM 1747 O O . PRO A 1 219 ? 11.650 18.292 -4.097 1.00 40.72 219 PRO A O 1
#

Foldseek 3Di:
DDPDDDDDDPPPPPPLQFFFKKFFDDPVQKFFFFAALDPPGDGQAIHGGQAIWTWRPCQVVPPSPFKTKTFDDRDAPDPPDQAGEAEDRPDIGITGNVGIDTQVPFDWFDFPDDDPFWTWTDDPFWIWIWGWAWFDQDPVGGAIQIWIWIQGPVGIDTADSVLCPPFGAKDRVQWIWGADPQRKIWTKIWGDDPPWIWIKIFIDDPNYGHYIHIGISDD

Secondary structure (DSSP, 8-state):
-----------------PPEEEEE--TTSEEEEESSSSTTSPEEEEEETT-EEEE-GGGGGG--TTEEEEEE-SS-S-SSSSSEEE-S--EEEEEEGGGEEEGGGS-B--EEEEETTEEEEE-SSEEEEEEEEEEEEETTEEEEEEEEEEEETTEEEEPPGGGTTT--S--GGG-EEEE-TTS-EEEEEEEEETTEEEEEEEEEETTEEEEEEEEEE--

Solvent-accessible surface area (backbone atoms only — not comparable to full-atom values): 12736 Å² total; per-residue (Å²): 135,86,83,75,87,86,79,88,87,78,79,74,77,78,72,79,79,67,67,45,51,30,31,42,57,46,96,82,48,41,50,62,25,11,72,42,83,46,93,90,36,59,71,71,42,74,47,48,50,66,40,66,39,42,27,58,74,71,48,69,74,73,73,53,85,60,35,38,49,34,47,39,52,78,63,69,80,54,91,86,50,91,37,46,46,36,72,56,72,75,42,72,30,19,38,55,46,91,32,58,42,52,50,89,77,34,57,70,51,68,61,80,39,79,59,99,43,38,40,30,33,65,60,99,68,37,35,43,35,44,36,51,44,80,47,57,91,46,100,90,43,77,52,63,46,72,44,48,37,33,38,40,94,93,44,74,44,66,63,60,69,78,82,46,62,91,66,40,70,64,43,69,92,59,51,44,37,28,47,44,97,85,67,27,36,38,40,33,33,37,29,35,65,90,93,42,41,28,41,38,35,44,18,25,49,90,80,35,73,46,31,35,29,40,42,76,49,79,132

pLDDT: mean 83.88, std 15.98, range [38.91, 98.38]

Nearest PDB structures (foldseek):
  4krt-assembly2_B  TM=4.673E-01  e=6.522E-04  Clostridium phage phiSM101
  3fyf-assembly1_B  TM=3.680E-01  e=3.593E+00  Phocaeicola vulgatus ATCC 8482
  3fyf-assembly1_A  TM=3.675E-01  e=5.947E+00  Phocaeicola vulgatus ATCC 8482
  6l7v-assembly1_A  TM=2.142E-01  e=1.526E+00  Trypanosoma cruzi strain CL Brener
  8gm3-assembly2_B  TM=1.835E-01  e=1.526E+00  Vibrio harveyi

Sequence (219 aa):
MKIYILILTLSWIYSTSYAQLITIYDNDGYTNVRKKPSIESTIIGKVIEGQVLSISPSDDENGNLGWSNVWFQEKPLDKHLHYLKSERVTASGYIHKSRISYLSELPEVTPVHANANKLIFKDEQSAITFEVRPAQQSNEGYADLYLISIKNSSGTYNLPMEAMAGLRDIHIEQVKVYRGKKKEKFITATGADGSDSYEIAWCLKNNKLFSMTVMQTIP

Radius of gyration: 19.83 Å; Cα contacts (8 Å, |Δi|>4): 456; chains: 1; bounding box: 36×76×53 Å